Protein AF-A0A2G1ZWT6-F1 (afdb_monomer)

Sequence (232 aa):
MKTKILLTALLGMAAWSFSGVATASWNTGACPGSGTAPCIETEINGNTYHFNGTGGHADIWHGRPAAEGGGDFVFEGDNVDLECALDLNCTLALSGQVKKCLDSNDEWRIGVKVTSATVSDGTFCGSVSVGGFPWYSKDPSITSHCPFEDECDNFIPYDPSATTYVGNFGSIDVSALGIGLVNDEHVENVIFTPGVGANFDFNSDFFTCDEEAGCSIDGTLTVNNATSLDIK

Structure (mmCIF, N/CA/C/O backbone):
data_AF-A0A2G1ZWT6-F1
#
_entry.id   AF-A0A2G1ZWT6-F1
#
loop_
_atom_site.group_PDB
_atom_site.id
_atom_site.type_symbol
_atom_site.label_atom_id
_atom_site.label_alt_id
_atom_site.label_comp_id
_atom_site.label_asym_id
_atom_site.label_entity_id
_atom_site.label_seq_id
_atom_site.pdbx_PDB_ins_code
_atom_site.Cartn_x
_atom_site.Cartn_y
_atom_site.Cartn_z
_atom_site.occupancy
_atom_site.B_iso_or_equiv
_atom_site.auth_seq_id
_atom_site.auth_comp_id
_atom_site.auth_asym_id
_atom_site.auth_atom_id
_atom_site.pdbx_PDB_model_num
ATOM 1 N N . MET A 1 1 ? 30.951 23.929 55.588 1.00 44.53 1 MET A N 1
ATOM 2 C CA . MET A 1 1 ? 31.446 24.400 54.270 1.00 44.53 1 MET A CA 1
ATOM 3 C C . MET A 1 1 ? 31.443 23.223 53.311 1.00 44.53 1 MET A C 1
ATOM 5 O O . MET A 1 1 ? 31.802 22.152 53.784 1.00 44.53 1 MET A O 1
ATOM 9 N N . LYS A 1 2 ? 31.154 23.469 52.016 1.00 35.41 2 LYS A N 1
ATOM 10 C CA . LYS A 1 2 ? 31.114 22.518 50.872 1.00 35.41 2 LYS A CA 1
ATOM 11 C C . LYS A 1 2 ? 29.732 21.860 50.675 1.00 35.41 2 LYS A C 1
ATOM 13 O O . LYS A 1 2 ? 29.213 21.313 51.632 1.00 35.41 2 LYS A O 1
ATOM 18 N N . THR A 1 3 ? 29.045 21.896 49.530 1.00 44.06 3 THR A N 1
ATOM 19 C CA . THR A 1 3 ? 29.251 22.550 48.221 1.00 44.06 3 THR A CA 1
ATOM 20 C C . THR A 1 3 ? 27.873 22.619 47.540 1.00 44.06 3 THR A C 1
ATOM 22 O O . THR A 1 3 ? 27.105 21.667 47.636 1.00 44.06 3 THR A O 1
ATOM 25 N N . LYS A 1 4 ? 27.553 23.727 46.861 1.00 45.78 4 LYS A N 1
ATOM 26 C CA . LYS A 1 4 ? 26.418 23.827 45.927 1.00 45.78 4 LYS A CA 1
ATOM 27 C C . LYS A 1 4 ? 26.794 23.140 44.613 1.00 45.78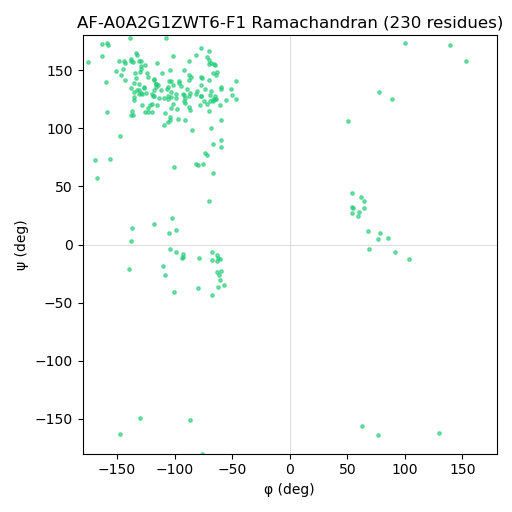 4 LYS A C 1
ATOM 29 O O . LYS A 1 4 ? 27.877 23.436 44.119 1.00 45.78 4 LYS A O 1
ATOM 34 N N . ILE A 1 5 ? 25.898 22.357 44.011 1.00 47.53 5 ILE A N 1
ATOM 35 C CA . ILE A 1 5 ? 25.897 22.110 42.559 1.00 47.53 5 ILE A CA 1
ATOM 36 C C . ILE A 1 5 ? 24.448 22.181 42.061 1.00 47.53 5 ILE A C 1
ATOM 38 O O . ILE A 1 5 ? 23.594 21.402 42.473 1.00 47.53 5 ILE A O 1
ATOM 42 N N . LEU A 1 6 ? 24.206 23.193 41.222 1.00 48.44 6 LEU A N 1
ATOM 43 C CA . LEU A 1 6 ? 23.057 23.341 40.333 1.00 48.44 6 LEU A CA 1
ATOM 44 C C . LEU A 1 6 ? 23.062 22.220 39.292 1.00 48.44 6 LEU A C 1
ATOM 46 O O . LEU A 1 6 ? 24.133 21.925 38.777 1.00 48.44 6 LEU A O 1
ATOM 50 N N . LEU A 1 7 ? 21.888 21.744 38.878 1.00 39.69 7 LEU A N 1
ATOM 51 C CA . LEU A 1 7 ? 21.594 21.400 37.477 1.00 39.69 7 LEU A CA 1
ATOM 52 C C . LEU A 1 7 ? 20.086 21.161 37.344 1.00 39.69 7 LEU A C 1
ATOM 54 O O . LEU A 1 7 ? 19.591 20.042 37.263 1.00 39.69 7 LEU A O 1
ATOM 58 N N . THR A 1 8 ? 19.339 22.261 37.412 1.00 46.50 8 THR A N 1
ATOM 59 C CA . THR A 1 8 ? 17.918 22.298 37.082 1.00 46.50 8 THR A CA 1
ATOM 60 C C . THR A 1 8 ? 17.765 22.036 35.589 1.00 46.50 8 THR A C 1
ATOM 62 O O . THR A 1 8 ? 18.360 22.722 34.760 1.00 46.50 8 THR A O 1
ATOM 65 N N . ALA A 1 9 ? 16.979 21.008 35.292 1.00 46.97 9 ALA A N 1
ATOM 66 C CA . ALA A 1 9 ? 16.533 20.591 33.980 1.00 46.97 9 ALA A CA 1
ATOM 67 C C . ALA A 1 9 ? 16.024 21.766 33.135 1.00 46.97 9 ALA A C 1
ATOM 69 O O . ALA A 1 9 ? 15.131 22.488 33.566 1.00 46.97 9 ALA A O 1
ATOM 70 N N . LEU A 1 10 ? 16.589 21.920 31.938 1.00 43.09 10 LEU A N 1
ATOM 71 C CA . LEU A 1 10 ? 15.998 22.604 30.782 1.00 43.09 10 LEU A CA 1
ATOM 72 C C . LEU A 1 10 ? 16.848 22.267 29.544 1.00 43.09 10 LEU A C 1
ATOM 74 O O . LEU A 1 10 ? 17.400 23.127 28.867 1.00 43.09 10 LEU A O 1
ATOM 78 N N . LEU A 1 11 ? 16.983 20.967 29.272 1.00 45.56 11 LEU A N 1
ATOM 79 C CA . LEU A 1 11 ? 17.278 20.494 27.924 1.00 45.56 11 LEU A CA 1
ATOM 80 C C . LEU A 1 11 ? 15.929 20.387 27.220 1.00 45.56 11 LEU A C 1
ATOM 82 O O . LEU A 1 11 ? 15.170 19.447 27.446 1.00 45.56 11 LEU A O 1
ATOM 86 N N . GLY A 1 12 ? 15.607 21.412 26.432 1.00 39.88 12 GLY A N 1
ATOM 87 C CA . GLY A 1 12 ? 14.500 21.366 25.493 1.00 39.88 12 GLY A CA 1
ATOM 88 C C . GLY A 1 12 ? 14.752 20.235 24.508 1.00 39.88 12 GLY A C 1
ATOM 89 O O . GLY A 1 12 ? 15.623 20.340 23.647 1.00 39.88 12 GLY A O 1
ATOM 90 N N . MET A 1 13 ? 13.999 19.147 24.651 1.00 45.25 13 MET A N 1
ATOM 91 C CA . MET A 1 13 ? 13.893 18.120 23.625 1.00 45.25 13 MET A CA 1
ATOM 92 C C . MET A 1 13 ? 13.075 18.690 22.468 1.00 45.25 13 MET A C 1
ATOM 94 O O . MET A 1 13 ? 11.901 18.389 22.299 1.00 45.25 13 MET A O 1
ATOM 98 N N . ALA A 1 14 ? 13.712 19.527 21.657 1.00 44.41 14 ALA A N 1
ATOM 99 C CA . ALA A 1 14 ? 13.356 19.642 20.257 1.00 44.41 14 ALA A CA 1
ATOM 100 C C . ALA A 1 14 ? 14.022 18.45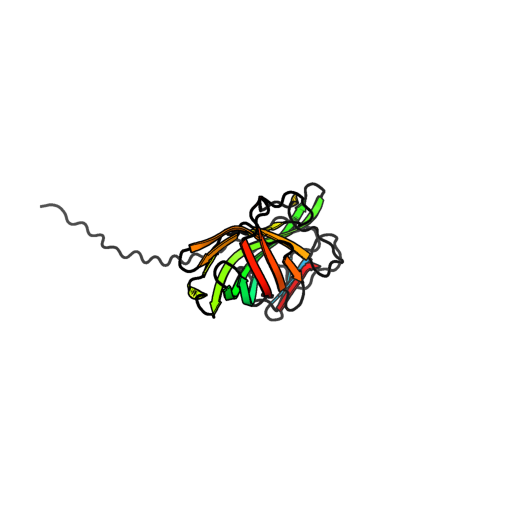9 19.542 1.00 44.41 14 ALA A C 1
AT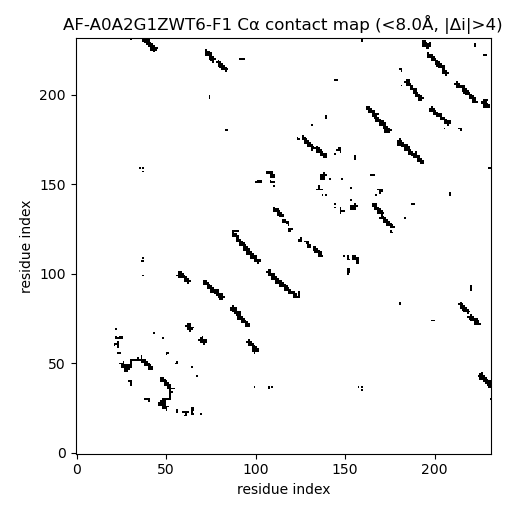OM 102 O O . ALA A 1 14 ? 14.976 18.625 18.786 1.00 44.41 14 ALA A O 1
ATOM 103 N N . ALA A 1 15 ? 13.547 17.245 19.832 1.00 38.72 15 ALA A N 1
ATOM 104 C CA . ALA A 1 15 ? 13.790 16.104 18.970 1.00 38.72 15 ALA A CA 1
ATOM 105 C C . ALA A 1 15 ? 12.897 16.303 17.745 1.00 38.72 15 ALA A C 1
ATOM 107 O O . ALA A 1 15 ? 11.813 15.744 17.639 1.00 38.72 15 ALA A O 1
ATOM 108 N N . TRP A 1 16 ? 13.344 17.170 16.838 1.00 42.38 16 TRP A N 1
ATOM 109 C CA . TRP A 1 16 ? 12.948 17.072 15.446 1.00 42.38 16 TRP A CA 1
ATOM 110 C C . TRP A 1 16 ? 13.595 15.780 14.977 1.00 42.38 16 TRP A C 1
ATOM 112 O O . TRP A 1 16 ? 14.748 15.755 14.548 1.00 42.38 16 TRP A O 1
ATOM 122 N N . SER A 1 17 ? 12.878 14.681 15.184 1.00 36.28 17 SER A N 1
ATOM 123 C CA . SER A 1 17 ? 13.082 13.444 14.462 1.00 36.28 17 SER A CA 1
ATOM 124 C C . SER A 1 17 ? 12.865 13.776 12.991 1.00 36.28 17 SER A C 1
ATOM 126 O O . SER A 1 17 ? 11.773 13.637 12.449 1.00 36.28 17 SER A O 1
ATOM 128 N N . PHE A 1 18 ? 13.918 14.280 12.349 1.00 41.72 18 PHE A N 1
ATOM 129 C CA . PHE A 1 18 ? 14.111 14.068 10.933 1.00 41.72 18 PHE A CA 1
ATOM 130 C C . PHE A 1 18 ? 14.187 12.555 10.762 1.00 41.72 18 PHE A C 1
ATOM 132 O O . PHE A 1 18 ? 15.261 11.960 10.837 1.00 41.72 18 PHE A O 1
ATOM 139 N N . SER A 1 19 ? 13.033 11.932 10.542 1.00 38.22 19 SER A N 1
ATOM 140 C CA . SER A 1 19 ? 12.907 10.640 9.877 1.00 38.22 19 SER A CA 1
ATOM 141 C C . SER A 1 19 ? 13.341 10.839 8.420 1.00 38.22 19 SER A C 1
ATOM 143 O O . SER A 1 19 ? 12.556 10.776 7.486 1.00 38.22 19 SER A O 1
ATOM 145 N N . GLY A 1 20 ? 14.600 11.232 8.242 1.00 43.34 20 GLY A N 1
ATOM 146 C CA . GLY A 1 20 ? 15.248 11.499 6.974 1.00 43.34 20 GLY A CA 1
ATOM 147 C C . GLY A 1 20 ? 16.104 10.307 6.600 1.00 43.34 20 GLY A C 1
ATOM 148 O O . GLY A 1 20 ? 17.320 10.419 6.617 1.00 43.34 20 GLY A O 1
ATOM 149 N N . VAL A 1 21 ? 15.478 9.167 6.316 1.00 39.16 21 VAL A N 1
ATOM 150 C CA . VAL A 1 21 ? 16.086 8.010 5.637 1.00 39.16 21 VAL A CA 1
ATOM 151 C C . VAL A 1 21 ? 14.898 7.217 5.062 1.00 39.16 21 VAL A C 1
ATOM 153 O O . VAL A 1 21 ? 14.061 6.783 5.837 1.00 39.16 21 VAL A O 1
ATOM 156 N N . ALA A 1 22 ? 14.655 7.057 3.760 1.00 41.03 22 ALA A N 1
ATOM 157 C CA . ALA A 1 22 ? 15.526 7.039 2.596 1.00 41.03 22 ALA A CA 1
ATOM 158 C C . ALA A 1 22 ? 14.941 7.886 1.447 1.00 41.03 22 ALA A C 1
ATOM 160 O O . ALA A 1 22 ? 13.837 7.640 0.970 1.00 41.03 22 ALA A O 1
ATOM 161 N N . THR A 1 23 ? 15.698 8.864 0.946 1.00 47.94 23 THR A N 1
ATOM 162 C CA . THR A 1 23 ? 15.384 9.542 -0.322 1.00 47.94 23 THR A CA 1
ATOM 163 C C . THR A 1 23 ? 15.877 8.672 -1.474 1.00 47.94 23 THR A C 1
ATOM 165 O O . THR A 1 23 ? 16.894 8.960 -2.109 1.00 47.94 23 THR A O 1
ATOM 168 N N . ALA A 1 24 ? 15.216 7.538 -1.674 1.00 55.75 24 ALA A N 1
ATOM 169 C CA . ALA A 1 24 ? 15.510 6.638 -2.773 1.00 55.75 24 ALA A CA 1
ATOM 170 C C . ALA A 1 24 ? 15.205 7.359 -4.101 1.00 55.75 24 ALA A C 1
ATOM 172 O O . ALA A 1 24 ? 14.154 7.984 -4.254 1.00 55.75 24 ALA A O 1
ATOM 173 N N . SER A 1 25 ? 16.197 7.405 -4.997 1.00 74.31 25 SER A N 1
ATOM 174 C CA . SER A 1 25 ? 16.298 8.419 -6.052 1.00 74.31 25 SER A CA 1
ATOM 175 C C . SER A 1 25 ? 15.209 8.273 -7.110 1.00 74.31 25 SER A C 1
ATOM 177 O O . SER A 1 25 ? 15.301 7.462 -8.026 1.00 74.31 25 SER A O 1
ATOM 179 N N . TRP A 1 26 ? 14.182 9.099 -6.980 1.00 87.56 26 TRP A N 1
ATOM 180 C CA . TRP A 1 26 ? 13.245 9.370 -8.053 1.00 87.56 26 TRP A CA 1
ATOM 181 C C . TRP A 1 26 ? 13.945 10.174 -9.151 1.00 87.56 26 TRP A C 1
ATOM 183 O O . TRP A 1 26 ? 14.564 11.206 -8.881 1.00 87.56 26 TRP A O 1
ATOM 193 N N . ASN A 1 27 ? 13.836 9.707 -10.388 1.00 88.88 27 ASN A N 1
ATOM 194 C CA . ASN A 1 27 ? 14.236 10.440 -11.578 1.00 88.88 27 ASN A CA 1
ATOM 195 C C . ASN A 1 27 ? 13.085 11.338 -12.030 1.00 88.88 27 ASN A C 1
ATOM 197 O O . ASN A 1 27 ? 11.921 10.955 -11.948 1.00 88.88 27 ASN A O 1
ATOM 201 N N . THR A 1 28 ? 13.402 12.524 -12.541 1.00 91.12 28 THR A N 1
ATOM 202 C CA . THR A 1 28 ? 12.402 13.413 -13.144 1.00 91.12 28 THR A CA 1
ATOM 203 C C . THR A 1 28 ? 12.011 12.930 -14.540 1.00 91.12 28 THR A C 1
ATOM 205 O O . THR A 1 28 ? 12.863 12.489 -15.315 1.00 91.12 28 THR A O 1
ATOM 208 N N . GLY A 1 29 ? 10.733 13.093 -14.878 1.00 91.12 29 GLY A N 1
ATOM 209 C CA . GLY A 1 29 ? 10.145 12.709 -16.156 1.00 91.12 29 GLY A CA 1
ATOM 210 C C . GLY A 1 29 ? 9.393 11.384 -16.080 1.00 91.12 29 GLY A C 1
ATOM 211 O O . GLY A 1 29 ? 9.424 10.693 -15.064 1.00 91.12 29 GLY A O 1
ATOM 212 N N . ALA A 1 30 ? 8.715 11.044 -17.173 1.00 90.56 30 ALA A N 1
ATOM 213 C CA . ALA A 1 30 ? 7.971 9.797 -17.300 1.00 90.56 30 ALA A CA 1
ATOM 214 C C . ALA A 1 30 ? 8.894 8.575 -17.426 1.00 90.56 30 ALA A C 1
ATOM 216 O O . ALA A 1 30 ? 10.061 8.692 -17.818 1.00 90.56 30 ALA A O 1
ATOM 217 N N . CYS A 1 31 ? 8.333 7.402 -17.153 1.00 88.31 31 CYS A N 1
ATOM 218 C CA . CYS A 1 31 ? 8.949 6.111 -17.402 1.00 88.31 31 CYS A CA 1
ATOM 219 C C . CYS A 1 31 ? 9.487 6.006 -18.837 1.00 88.31 31 CYS A C 1
ATOM 221 O O . CYS A 1 31 ? 8.743 6.239 -19.799 1.00 88.31 31 CYS A O 1
ATOM 223 N N . PRO A 1 32 ? 10.756 5.607 -19.028 1.00 79.38 32 PRO A N 1
ATOM 224 C CA . PRO A 1 32 ? 11.251 5.268 -20.351 1.00 79.38 32 PRO A CA 1
ATOM 225 C C . PRO A 1 32 ? 10.580 3.959 -20.792 1.00 79.38 32 PRO A C 1
ATOM 227 O O . PRO A 1 32 ? 10.789 2.921 -20.175 1.00 79.38 32 PRO A O 1
ATOM 230 N N . GLY A 1 33 ? 9.755 4.002 -21.842 1.00 64.69 33 GLY A N 1
ATOM 231 C CA . GLY A 1 33 ? 8.898 2.891 -22.297 1.00 64.69 33 GLY A CA 1
ATOM 232 C C . GLY A 1 33 ? 9.616 1.682 -22.918 1.00 64.69 33 GLY A C 1
ATOM 233 O O . GLY A 1 33 ? 9.141 1.131 -23.907 1.00 64.69 33 GLY A O 1
ATOM 234 N N . SER A 1 34 ? 10.777 1.288 -22.399 1.00 57.81 34 SER A N 1
ATOM 235 C CA . SER A 1 34 ? 11.550 0.149 -22.892 1.00 57.81 34 SER A CA 1
ATOM 236 C C . SER A 1 34 ? 12.299 -0.541 -21.747 1.00 57.81 34 SER A C 1
ATOM 238 O O . SER A 1 34 ? 13.424 -0.159 -21.426 1.00 57.81 34 SER A O 1
ATOM 240 N N . GLY A 1 35 ? 11.692 -1.567 -21.150 1.00 68.25 35 GLY A N 1
ATOM 241 C CA . GLY A 1 35 ? 12.309 -2.414 -20.128 1.00 68.25 35 GLY A CA 1
ATOM 242 C C . GLY A 1 35 ? 11.396 -3.577 -19.737 1.00 68.25 35 GLY A C 1
ATOM 243 O O . GLY A 1 35 ? 10.194 -3.510 -19.958 1.00 68.25 35 GLY A O 1
ATOM 244 N N . THR A 1 36 ? 11.971 -4.654 -19.197 1.00 80.38 36 THR A N 1
ATOM 245 C CA . THR A 1 36 ? 11.218 -5.754 -18.553 1.00 80.38 36 THR A CA 1
ATOM 246 C C . THR A 1 36 ? 11.061 -5.546 -17.049 1.00 80.38 36 THR A C 1
ATOM 248 O O . THR A 1 36 ? 10.381 -6.322 -16.390 1.00 80.38 36 THR A O 1
ATOM 251 N N . ALA A 1 37 ? 11.735 -4.535 -16.501 1.00 88.06 37 ALA A N 1
ATOM 252 C CA . ALA A 1 37 ? 11.658 -4.184 -15.097 1.00 88.06 37 ALA A CA 1
ATOM 253 C C . ALA A 1 37 ? 10.490 -3.225 -14.860 1.00 88.06 37 ALA A C 1
ATOM 255 O O . ALA A 1 37 ? 10.340 -2.300 -15.662 1.00 88.06 37 ALA A O 1
ATOM 256 N N . PRO A 1 38 ? 9.759 -3.367 -13.741 1.00 91.00 38 PRO A N 1
ATOM 257 C CA . PRO A 1 38 ? 8.680 -2.462 -13.400 1.00 91.00 38 PRO A CA 1
ATOM 258 C C . PRO A 1 38 ? 9.222 -1.045 -13.265 1.00 91.00 38 PRO A C 1
ATOM 260 O O . PRO A 1 38 ? 10.273 -0.809 -12.639 1.00 91.00 38 PRO A O 1
ATOM 263 N N . CYS A 1 39 ? 8.478 -0.121 -13.857 1.00 91.56 39 CYS A N 1
ATOM 264 C CA . CYS A 1 39 ? 8.662 1.303 -13.721 1.00 91.56 39 CYS A CA 1
ATOM 265 C C . CYS A 1 39 ? 7.539 1.887 -12.884 1.00 91.56 39 CYS A C 1
ATOM 267 O O . CYS A 1 39 ? 6.379 1.914 -13.290 1.00 91.56 39 CYS A O 1
ATOM 269 N N . ILE A 1 40 ? 7.906 2.368 -11.702 1.00 93.62 40 ILE A N 1
ATOM 270 C CA . ILE A 1 40 ? 6.965 3.038 -10.818 1.00 93.62 40 ILE A CA 1
ATOM 271 C C . ILE A 1 40 ? 7.031 4.528 -11.119 1.00 93.62 40 ILE A C 1
ATOM 273 O O . ILE A 1 40 ? 8.109 5.122 -11.047 1.00 93.62 40 ILE A O 1
ATOM 277 N N . GLU A 1 41 ? 5.899 5.128 -11.458 1.00 94.69 41 GLU A N 1
ATOM 278 C CA . GLU A 1 41 ? 5.775 6.545 -11.803 1.00 94.69 41 GLU A CA 1
ATOM 279 C C . GLU A 1 41 ? 4.746 7.219 -10.900 1.00 94.69 41 GLU A C 1
ATOM 281 O O . GLU A 1 41 ? 3.792 6.601 -10.447 1.00 94.69 41 GLU A O 1
ATOM 286 N N . THR A 1 42 ? 4.957 8.490 -10.589 1.00 96.44 42 THR A N 1
ATOM 287 C CA . THR A 1 42 ? 4.002 9.296 -9.836 1.00 96.44 42 THR A CA 1
ATOM 288 C C . THR A 1 42 ? 4.001 10.717 -10.369 1.00 96.44 42 THR A C 1
ATOM 290 O O . THR A 1 42 ? 5.054 11.272 -10.705 1.00 96.44 42 THR A O 1
ATOM 293 N N . GLU A 1 43 ? 2.821 11.321 -10.431 1.00 97.44 43 GLU A N 1
ATOM 294 C CA . GLU A 1 43 ? 2.669 12.753 -10.646 1.00 97.44 43 GLU A CA 1
ATOM 295 C C . GLU A 1 43 ? 2.320 13.445 -9.329 1.00 97.44 43 GLU A C 1
ATOM 297 O O . GLU A 1 43 ? 1.357 13.079 -8.655 1.00 97.44 43 GLU A O 1
ATOM 302 N N . ILE A 1 44 ? 3.084 14.477 -8.968 1.00 96.38 44 ILE A N 1
ATOM 303 C CA . ILE A 1 44 ? 2.817 15.320 -7.799 1.00 96.38 44 ILE A CA 1
ATOM 304 C C . ILE A 1 44 ? 2.999 16.774 -8.218 1.00 96.38 44 ILE A C 1
ATOM 306 O O . ILE A 1 44 ? 4.028 17.137 -8.783 1.00 96.38 44 ILE A O 1
ATOM 310 N N . ASN A 1 45 ? 1.994 17.616 -7.960 1.00 93.88 45 ASN A N 1
ATOM 311 C CA . ASN A 1 45 ? 2.016 19.042 -8.311 1.00 93.88 45 ASN A CA 1
ATOM 312 C C . ASN A 1 45 ? 2.305 19.316 -9.807 1.00 93.88 45 ASN A C 1
ATOM 314 O O . ASN A 1 45 ? 2.911 20.332 -10.149 1.00 93.88 45 ASN A O 1
ATOM 318 N N . GLY A 1 46 ? 1.887 18.409 -10.700 1.00 94.25 46 GLY A N 1
ATOM 319 C CA . GLY A 1 46 ? 2.148 18.487 -12.144 1.00 94.25 46 GLY A CA 1
ATOM 320 C C . GLY A 1 46 ? 3.570 18.096 -12.565 1.00 94.25 46 GLY A C 1
ATOM 321 O O . GLY A 1 46 ? 3.912 18.211 -13.742 1.00 94.25 46 GLY A O 1
ATOM 322 N N . ASN A 1 47 ? 4.408 17.640 -11.630 1.00 95.94 47 ASN A N 1
ATOM 323 C CA . ASN A 1 47 ? 5.727 17.091 -11.913 1.00 95.94 47 ASN A CA 1
ATOM 324 C C . ASN A 1 47 ? 5.654 15.564 -11.925 1.00 95.94 47 ASN A C 1
ATOM 326 O O . ASN A 1 47 ? 5.241 14.945 -10.944 1.00 95.94 47 ASN A O 1
ATOM 330 N N . THR A 1 48 ? 6.112 14.959 -13.016 1.00 96.00 48 THR A N 1
ATOM 331 C CA . THR A 1 48 ? 6.237 13.504 -13.124 1.00 96.00 48 THR A CA 1
ATOM 332 C C . THR A 1 48 ? 7.601 13.053 -12.628 1.00 96.00 48 THR A C 1
ATOM 334 O O . THR A 1 48 ? 8.640 13.599 -13.023 1.00 96.00 48 THR A O 1
ATOM 337 N N . TYR A 1 49 ? 7.593 12.012 -11.810 1.00 94.12 49 TYR A N 1
ATOM 338 C CA . TYR A 1 49 ? 8.777 11.319 -11.346 1.00 94.12 49 TYR A CA 1
ATOM 339 C C . TYR A 1 49 ? 8.617 9.828 -11.584 1.00 94.12 49 TYR A C 1
ATOM 341 O O . TYR A 1 49 ? 7.514 9.302 -11.503 1.00 94.12 49 TYR A O 1
ATOM 349 N N . HIS A 1 50 ? 9.722 9.128 -11.796 1.00 92.19 50 HIS A N 1
ATOM 350 C CA . HIS A 1 50 ? 9.719 7.674 -11.821 1.00 92.19 50 HIS A CA 1
ATOM 351 C C . HIS A 1 50 ? 10.925 7.103 -11.088 1.00 92.19 50 HIS A C 1
ATOM 353 O O . HIS A 1 50 ? 11.969 7.750 -10.977 1.00 92.19 50 HIS A O 1
ATOM 359 N N . PHE A 1 51 ? 10.827 5.857 -10.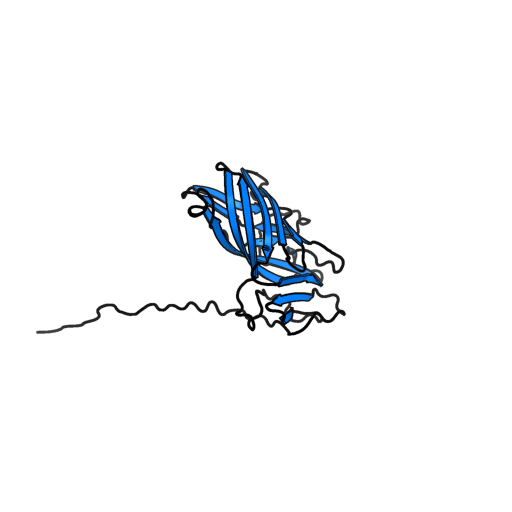649 1.00 88.06 51 PHE A N 1
ATOM 360 C CA . PHE A 1 51 ? 12.007 5.051 -10.401 1.00 88.06 51 PHE A CA 1
ATOM 361 C C . PHE A 1 51 ? 11.964 3.778 -11.252 1.00 88.06 51 PHE A C 1
ATOM 363 O O . PHE A 1 51 ? 11.090 2.925 -11.121 1.00 88.06 51 PHE A O 1
ATOM 370 N N . ASN A 1 52 ? 13.007 3.697 -12.089 1.00 72.75 52 ASN A N 1
ATOM 371 C CA . ASN A 1 52 ? 13.470 2.598 -12.940 1.00 72.75 52 ASN A CA 1
ATOM 372 C C . ASN A 1 52 ? 12.765 2.277 -14.269 1.00 72.75 52 ASN A C 1
ATOM 374 O O . ASN A 1 52 ? 11.600 1.954 -14.283 1.00 72.75 52 ASN A O 1
ATOM 378 N N . GLY A 1 53 ? 13.563 2.127 -15.335 1.00 54.41 53 GLY A N 1
ATOM 379 C CA . GLY A 1 53 ? 13.267 1.283 -16.509 1.00 54.41 53 GLY A CA 1
ATOM 380 C C . GLY A 1 53 ? 14.478 0.455 -16.998 1.00 54.41 53 GLY A C 1
ATOM 381 O O . GLY A 1 53 ? 14.471 -0.042 -18.117 1.00 54.41 53 GLY A O 1
ATOM 382 N N . THR A 1 54 ? 15.553 0.329 -16.196 1.00 57.66 54 THR A N 1
ATOM 383 C CA . THR A 1 54 ? 16.865 -0.258 -16.582 1.00 57.66 54 THR A CA 1
ATOM 384 C C . THR A 1 54 ? 17.524 -1.195 -15.542 1.00 57.66 54 THR A C 1
ATOM 386 O O . THR A 1 54 ? 18.635 -1.664 -15.770 1.00 57.66 54 THR A O 1
ATOM 389 N N . GLY A 1 55 ? 16.875 -1.475 -14.405 1.00 59.06 55 GLY A N 1
ATOM 390 C CA . GLY A 1 55 ? 17.353 -2.318 -13.293 1.00 59.06 55 GLY A CA 1
ATOM 391 C C . GLY A 1 55 ? 17.851 -1.561 -12.047 1.00 59.06 55 GLY A C 1
ATOM 392 O O . GLY A 1 55 ? 18.004 -2.159 -10.986 1.00 59.06 55 GLY A O 1
ATOM 393 N N . GLY A 1 56 ? 18.065 -0.243 -12.126 1.00 66.75 56 GLY A N 1
ATOM 394 C CA . GLY A 1 56 ? 18.482 0.576 -10.977 1.00 66.75 56 GLY A CA 1
ATOM 395 C C . GLY A 1 56 ? 17.394 0.703 -9.903 1.00 66.75 56 GLY A C 1
ATOM 396 O O . GLY A 1 56 ? 16.208 0.577 -10.203 1.00 66.75 56 GLY A O 1
ATOM 397 N N . HIS A 1 57 ? 17.779 0.973 -8.651 1.00 77.44 57 HIS A N 1
ATOM 398 C CA . HIS A 1 57 ? 16.856 1.121 -7.509 1.00 77.44 57 HIS A CA 1
ATOM 399 C C . HIS A 1 57 ? 15.982 -0.112 -7.219 1.00 77.44 57 HIS A C 1
ATOM 401 O O . HIS A 1 57 ? 14.883 0.012 -6.688 1.00 77.44 57 HIS A O 1
ATOM 407 N N . ALA A 1 58 ? 16.426 -1.306 -7.620 1.00 85.31 58 ALA A N 1
ATOM 408 C CA . ALA A 1 58 ? 15.877 -2.536 -7.064 1.00 85.31 58 ALA A CA 1
ATOM 409 C C . ALA A 1 58 ? 16.229 -2.633 -5.572 1.00 85.31 58 ALA A C 1
ATOM 411 O O . ALA A 1 58 ? 17.198 -2.020 -5.120 1.00 85.31 58 ALA A O 1
ATOM 412 N N . ASP A 1 59 ? 15.421 -3.379 -4.829 1.00 89.62 59 ASP A N 1
ATOM 413 C CA . ASP A 1 59 ? 15.648 -3.723 -3.424 1.00 89.62 59 ASP A CA 1
ATOM 414 C C . ASP A 1 59 ? 15.551 -2.558 -2.431 1.00 89.62 59 ASP A C 1
ATOM 416 O O . ASP A 1 59 ? 15.877 -2.699 -1.252 1.00 89.62 59 ASP A O 1
ATOM 420 N N . ILE A 1 60 ? 15.048 -1.409 -2.879 1.00 91.19 60 ILE A N 1
ATOM 421 C CA . ILE A 1 60 ? 14.887 -0.214 -2.054 1.00 91.19 60 ILE A CA 1
ATOM 422 C C . ILE A 1 60 ? 13.401 0.118 -1.942 1.00 91.19 60 ILE A C 1
ATOM 424 O O . ILE A 1 60 ? 12.661 0.053 -2.919 1.00 91.19 60 ILE A O 1
ATOM 428 N N . TRP A 1 61 ? 12.972 0.495 -0.740 1.00 93.94 61 TRP A N 1
ATOM 429 C CA . TRP A 1 61 ? 11.638 1.033 -0.504 1.00 93.94 61 TRP A CA 1
ATOM 430 C C . TRP A 1 61 ? 11.578 2.519 -0.854 1.00 93.94 61 TRP A C 1
ATOM 432 O O . TRP A 1 61 ? 12.395 3.315 -0.384 1.00 93.94 61 TRP A O 1
ATOM 442 N N . HIS A 1 62 ? 10.586 2.891 -1.653 1.00 9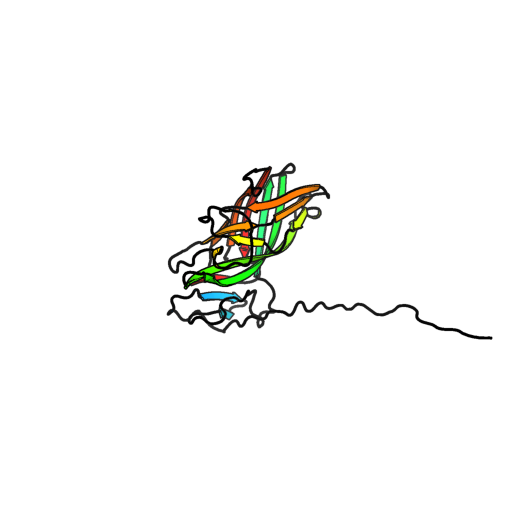3.69 62 HIS A N 1
ATOM 443 C CA . HIS A 1 62 ? 10.332 4.249 -2.100 1.00 93.69 62 HIS A CA 1
ATOM 444 C C . HIS A 1 62 ? 8.992 4.742 -1.556 1.00 93.69 62 HIS A C 1
ATOM 446 O O . HIS A 1 62 ? 7.938 4.185 -1.854 1.00 93.69 62 HIS A O 1
ATOM 452 N N . GLY A 1 63 ? 9.040 5.825 -0.785 1.00 94.50 63 GLY A N 1
ATOM 453 C CA . GLY A 1 63 ? 7.899 6.721 -0.624 1.00 94.50 63 GLY A CA 1
ATOM 454 C C . GLY A 1 63 ? 7.887 7.773 -1.738 1.00 94.50 63 GLY A C 1
ATOM 455 O O . GLY A 1 63 ? 8.419 7.553 -2.827 1.00 94.50 63 GLY A O 1
ATOM 456 N N . ARG A 1 64 ? 7.346 8.953 -1.455 1.00 94.62 64 ARG A N 1
ATOM 457 C CA . ARG A 1 64 ? 7.296 10.087 -2.380 1.00 94.62 64 ARG A CA 1
ATOM 458 C C . ARG A 1 64 ? 8.686 10.636 -2.739 1.00 94.62 64 ARG A C 1
ATOM 460 O O . ARG A 1 64 ? 9.623 10.558 -1.934 1.00 94.62 64 ARG A O 1
ATOM 467 N N . PRO A 1 65 ? 8.823 11.275 -3.915 1.00 93.06 65 PRO A N 1
ATOM 468 C CA . PRO A 1 65 ? 10.014 12.024 -4.296 1.00 93.06 65 PRO A CA 1
ATOM 469 C C . PRO A 1 65 ? 10.453 13.036 -3.234 1.00 93.06 65 PRO A C 1
ATOM 471 O O . PRO A 1 65 ? 9.663 13.840 -2.741 1.00 93.06 65 PRO A O 1
ATOM 474 N N . ALA A 1 66 ? 11.753 13.063 -2.931 1.00 91.12 66 ALA A N 1
ATOM 475 C CA . ALA A 1 66 ? 12.328 14.015 -1.976 1.00 91.12 66 ALA A CA 1
ATOM 476 C C . ALA A 1 66 ? 12.138 15.482 -2.401 1.00 91.12 66 ALA A C 1
ATOM 478 O O . ALA A 1 66 ? 11.997 16.360 -1.552 1.00 91.12 66 ALA A O 1
ATOM 479 N N . ALA A 1 67 ? 12.106 15.737 -3.714 1.00 91.06 67 ALA A N 1
ATOM 480 C CA . ALA A 1 67 ? 11.828 17.055 -4.285 1.00 91.06 67 ALA A CA 1
ATOM 481 C C . ALA A 1 67 ? 10.411 17.563 -3.951 1.00 91.06 67 ALA A C 1
ATOM 483 O O . ALA A 1 67 ? 10.198 18.769 -3.900 1.00 91.06 67 ALA A O 1
ATOM 484 N N . GLU A 1 68 ? 9.480 16.654 -3.654 1.00 93.00 68 GLU A N 1
ATOM 485 C CA . GLU A 1 68 ? 8.083 16.933 -3.298 1.00 93.00 68 GLU A CA 1
ATOM 486 C C . GLU A 1 68 ? 7.847 16.807 -1.778 1.00 93.00 68 GLU A C 1
ATOM 488 O O . GLU A 1 68 ? 6.737 16.566 -1.308 1.00 93.00 68 GLU A O 1
ATOM 493 N N . GLY A 1 69 ? 8.914 16.940 -0.981 1.00 90.88 69 GLY A N 1
ATOM 494 C CA . GLY A 1 69 ? 8.877 16.845 0.482 1.00 90.88 69 GLY A CA 1
ATOM 495 C C . GLY A 1 69 ? 9.132 15.444 1.045 1.00 90.88 69 GLY A C 1
ATOM 496 O O . GLY A 1 69 ? 9.292 15.311 2.257 1.00 90.88 69 GLY A O 1
ATOM 497 N N . GLY A 1 70 ? 9.233 14.414 0.197 1.00 91.69 70 GLY A N 1
ATOM 498 C CA . GLY A 1 70 ? 9.513 13.038 0.613 1.00 91.69 70 GLY A CA 1
ATOM 499 C C . GLY A 1 70 ? 8.436 12.431 1.521 1.00 91.69 70 GLY A C 1
ATOM 500 O O . GLY A 1 70 ? 7.275 12.853 1.519 1.00 91.69 70 GLY A O 1
ATOM 501 N N . GLY A 1 71 ? 8.831 11.428 2.307 1.00 94.56 71 GLY A N 1
ATOM 502 C CA . GLY A 1 71 ? 7.916 10.659 3.156 1.00 94.56 71 GLY A CA 1
ATOM 503 C C . GLY A 1 71 ? 7.098 9.648 2.356 1.00 94.56 71 GLY A C 1
ATOM 504 O O . GLY A 1 71 ? 7.440 9.348 1.220 1.00 94.56 71 GLY A O 1
ATOM 505 N N . ASP A 1 72 ? 6.027 9.132 2.942 1.00 97.50 72 ASP A N 1
ATOM 506 C CA . ASP A 1 72 ? 5.243 8.037 2.368 1.00 97.50 72 ASP A CA 1
ATOM 507 C C . ASP A 1 72 ? 4.140 8.529 1.424 1.00 97.50 72 ASP A C 1
ATOM 509 O O . ASP A 1 72 ? 3.696 9.682 1.493 1.00 97.50 72 ASP A O 1
ATOM 513 N N . PHE A 1 73 ? 3.695 7.647 0.530 1.00 98.00 73 PHE A N 1
ATOM 514 C CA . PHE A 1 73 ? 2.408 7.840 -0.134 1.00 98.00 73 PHE A CA 1
ATOM 515 C C . PHE A 1 73 ? 1.306 7.635 0.893 1.00 98.00 73 PHE A C 1
ATOM 517 O O . PHE A 1 73 ? 1.423 6.759 1.747 1.00 98.00 73 PHE A O 1
ATOM 524 N N . VAL A 1 74 ? 0.258 8.445 0.818 1.00 98.50 74 VAL A N 1
ATOM 525 C CA . VAL A 1 74 ? -0.887 8.345 1.721 1.00 98.50 74 VAL A CA 1
ATOM 526 C C . VAL A 1 74 ? -2.124 8.044 0.888 1.00 98.50 74 VAL A C 1
ATOM 528 O O . VAL A 1 74 ? -2.393 8.722 -0.103 1.00 98.50 74 VAL A O 1
ATOM 531 N N . PHE A 1 75 ? -2.837 6.998 1.287 1.00 98.62 75 PHE A N 1
ATOM 532 C CA . PHE A 1 75 ? -4.094 6.551 0.705 1.00 98.62 75 PHE A CA 1
ATOM 533 C C . PHE A 1 75 ? -5.187 6.741 1.742 1.00 98.62 75 PHE A C 1
ATOM 535 O O . PHE A 1 75 ? -5.046 6.264 2.863 1.00 98.62 75 PHE A O 1
ATOM 542 N N . GLU A 1 76 ? -6.250 7.445 1.380 1.00 98.50 76 GLU A N 1
ATOM 543 C CA . GLU A 1 76 ? -7.314 7.853 2.288 1.00 98.50 76 GLU A CA 1
ATOM 544 C C . GLU A 1 76 ? -8.680 7.517 1.696 1.00 98.50 76 GLU A C 1
ATOM 546 O O . GLU A 1 76 ? -8.914 7.687 0.497 1.00 98.50 76 GLU A O 1
ATOM 551 N N . GLY A 1 77 ? -9.568 7.017 2.544 1.00 97.69 77 GLY A N 1
ATOM 552 C CA . GLY A 1 77 ? -10.946 6.704 2.206 1.00 97.69 77 GLY A CA 1
ATOM 553 C C . GLY A 1 77 ? -11.862 7.161 3.327 1.00 97.69 77 GLY A C 1
ATOM 554 O O . GLY A 1 77 ? -11.580 6.933 4.505 1.00 97.69 77 GLY A O 1
ATOM 555 N N . ASP A 1 78 ? -12.957 7.806 2.944 1.00 93.94 78 ASP A N 1
ATOM 556 C CA . ASP A 1 78 ? -14.042 8.138 3.856 1.00 93.94 78 ASP A CA 1
ATOM 557 C C . ASP A 1 78 ? -15.024 6.971 3.928 1.00 93.94 78 ASP A C 1
ATOM 559 O O . ASP A 1 78 ? -15.323 6.347 2.909 1.00 93.94 78 ASP A O 1
ATOM 563 N N . ASN A 1 79 ? -15.623 6.763 5.101 1.00 90.31 79 ASN A N 1
ATOM 564 C CA . ASN A 1 79 ? -16.629 5.725 5.333 1.00 90.31 79 ASN A CA 1
ATOM 565 C C . ASN A 1 79 ? -16.096 4.298 5.118 1.00 90.31 79 ASN A C 1
ATOM 567 O O . ASN A 1 79 ? -16.796 3.469 4.548 1.00 90.31 79 ASN A O 1
ATOM 571 N N . VAL A 1 80 ? -14.872 4.023 5.567 1.00 94.25 80 VAL A N 1
ATOM 572 C CA . VAL A 1 80 ? -14.349 2.657 5.649 1.00 94.25 80 VAL A CA 1
ATOM 573 C C . VAL A 1 80 ? -15.065 1.941 6.783 1.00 94.25 80 VAL A C 1
ATOM 575 O O . VAL A 1 80 ? -15.025 2.392 7.934 1.00 94.25 80 VAL A O 1
ATOM 578 N N . ASP A 1 81 ? -15.734 0.851 6.432 1.00 94.62 81 ASP A N 1
ATOM 579 C CA . ASP A 1 81 ? -16.494 0.009 7.337 1.00 94.62 81 ASP A CA 1
ATOM 580 C C . ASP A 1 81 ? -15.564 -1.038 7.948 1.00 94.62 81 ASP A C 1
ATOM 582 O O . ASP A 1 81 ? -14.962 -1.850 7.252 1.00 94.62 81 ASP A O 1
ATOM 586 N N . LEU A 1 82 ? -15.428 -0.995 9.270 1.00 92.44 82 LEU A N 1
ATOM 587 C CA . LEU A 1 82 ? -14.786 -2.018 10.082 1.00 92.44 82 LEU A CA 1
ATOM 588 C C . LEU A 1 82 ? -15.886 -2.727 10.877 1.00 92.44 82 LEU A C 1
ATOM 590 O O . LEU A 1 82 ? -16.386 -2.184 11.869 1.00 92.44 82 LEU A O 1
ATOM 594 N N . GLU A 1 83 ? -16.264 -3.925 10.440 1.00 93.38 83 GLU A N 1
ATOM 595 C CA . GLU A 1 83 ? -17.301 -4.730 11.086 1.00 93.38 83 GLU A CA 1
ATOM 596 C C . GLU A 1 83 ? -16.642 -5.754 12.016 1.00 93.38 83 GLU A C 1
ATOM 598 O O . GLU A 1 83 ? -16.007 -6.716 11.594 1.00 93.38 83 GLU A O 1
ATOM 603 N N . CYS A 1 84 ? -16.769 -5.532 13.320 1.00 88.94 84 CYS A N 1
ATOM 604 C CA . CYS A 1 84 ? -16.232 -6.397 14.369 1.00 88.94 84 CYS A CA 1
ATOM 605 C C . CYS A 1 84 ? -17.341 -6.697 15.396 1.00 88.94 84 CYS A C 1
ATOM 607 O O . CYS A 1 84 ? -18.533 -6.654 15.113 1.00 88.94 84 CYS A O 1
ATOM 609 N N . ALA A 1 85 ? -16.981 -6.897 16.669 1.00 85.12 85 ALA A N 1
ATOM 610 C CA . ALA A 1 85 ? -17.936 -6.766 17.777 1.00 85.12 85 ALA A CA 1
ATOM 611 C C . ALA A 1 85 ? -18.551 -5.348 17.898 1.00 85.12 85 ALA A C 1
ATOM 613 O O . ALA A 1 85 ? -19.499 -5.147 18.663 1.00 85.12 85 ALA A O 1
ATOM 614 N N . LEU A 1 86 ? -17.980 -4.368 17.193 1.00 83.25 86 LEU A N 1
ATOM 615 C CA . LEU A 1 86 ? -18.473 -3.008 17.023 1.00 83.25 86 LEU A CA 1
ATOM 616 C C . LEU A 1 86 ? -18.443 -2.690 15.528 1.00 83.25 86 LEU A C 1
ATOM 618 O O . LEU A 1 86 ? -17.407 -2.904 14.904 1.00 83.25 86 LEU A O 1
ATOM 622 N N . ASP A 1 87 ? -19.532 -2.134 15.005 1.00 87.31 87 ASP A N 1
ATOM 623 C CA . ASP A 1 87 ? -19.582 -1.628 13.632 1.00 87.31 87 ASP A CA 1
ATOM 624 C C . ASP A 1 87 ? -19.086 -0.182 13.633 1.00 87.31 87 ASP A C 1
ATOM 626 O O . ASP A 1 87 ? -19.674 0.698 14.280 1.00 87.31 87 ASP A O 1
ATOM 630 N N . LEU A 1 88 ? -17.966 0.058 12.959 1.00 89.19 88 LEU A N 1
ATOM 631 C CA . LEU A 1 88 ? -17.292 1.348 12.933 1.00 89.19 88 LEU A CA 1
ATOM 632 C C . LEU A 1 88 ? -17.156 1.816 11.490 1.00 89.19 88 LEU A C 1
ATOM 634 O O . LEU A 1 88 ? -16.461 1.197 10.700 1.00 89.19 88 LEU A O 1
ATOM 638 N N . ASN A 1 89 ? -17.782 2.946 11.179 1.00 94.12 89 ASN A N 1
ATOM 639 C CA . ASN A 1 89 ? -17.614 3.630 9.905 1.00 94.12 89 ASN A CA 1
ATOM 640 C C . ASN A 1 89 ? -16.720 4.853 10.137 1.00 94.12 89 ASN A C 1
ATOM 642 O O . ASN A 1 89 ? -17.131 5.783 10.843 1.00 94.12 89 ASN A O 1
ATOM 646 N N . CYS A 1 90 ? -15.492 4.802 9.620 1.00 94.75 90 CYS A N 1
ATOM 647 C CA . CYS A 1 90 ? -14.453 5.792 9.896 1.00 94.75 90 CYS A CA 1
ATOM 648 C C . CYS A 1 90 ? -13.784 6.301 8.618 1.00 94.75 90 CYS A C 1
ATOM 650 O O . CYS A 1 90 ? -13.745 5.610 7.603 1.00 94.75 90 CYS A O 1
ATOM 652 N N . THR A 1 91 ? -13.171 7.480 8.682 1.00 97.00 91 THR A N 1
ATOM 653 C CA . THR A 1 91 ? -12.129 7.839 7.713 1.00 97.00 91 THR A CA 1
ATOM 654 C C . THR A 1 91 ? -10.838 7.112 8.094 1.00 97.00 91 THR A C 1
ATOM 656 O O . THR A 1 91 ? -10.387 7.180 9.243 1.00 97.00 91 THR A O 1
ATOM 659 N N . LEU A 1 92 ? -10.241 6.403 7.136 1.00 97.75 92 LEU A N 1
ATOM 660 C CA . LEU A 1 92 ? -8.975 5.688 7.295 1.00 97.75 92 LEU A CA 1
ATOM 661 C C . LEU A 1 92 ? -7.954 6.246 6.307 1.00 97.75 92 LEU A C 1
ATOM 663 O O . LEU A 1 92 ? -8.210 6.310 5.108 1.00 97.75 92 LEU A O 1
ATOM 667 N N . ALA A 1 93 ? -6.769 6.585 6.809 1.00 98.38 93 ALA A N 1
ATOM 668 C CA . ALA A 1 93 ? -5.616 6.930 5.993 1.00 98.38 93 ALA A CA 1
ATOM 669 C C . ALA A 1 93 ? -4.460 5.964 6.273 1.00 98.38 93 ALA A C 1
ATOM 671 O O . ALA A 1 93 ? -3.970 5.897 7.401 1.00 98.38 93 ALA A O 1
ATOM 672 N N . LEU A 1 94 ? -3.990 5.249 5.252 1.00 98.44 94 LEU A N 1
ATOM 673 C CA . LEU A 1 94 ? -2.808 4.390 5.308 1.00 98.44 94 LEU A CA 1
ATOM 674 C C . LEU A 1 94 ? -1.629 5.078 4.624 1.00 98.44 94 LEU A C 1
ATOM 676 O O . LEU A 1 94 ? -1.737 5.576 3.505 1.00 98.44 94 LEU A O 1
ATOM 680 N N . SER A 1 95 ? -0.486 5.099 5.301 1.00 98.62 95 SER A N 1
ATOM 681 C CA . SER A 1 95 ? 0.781 5.572 4.739 1.00 98.62 95 SER A CA 1
ATOM 682 C C . SER A 1 95 ? 1.635 4.381 4.336 1.00 98.62 95 SER A C 1
ATOM 684 O O . SER A 1 95 ? 1.720 3.409 5.086 1.00 98.62 95 SER A O 1
ATOM 686 N N . GLY A 1 96 ? 2.282 4.445 3.175 1.00 97.50 96 GLY A N 1
ATOM 687 C CA . GLY A 1 96 ? 3.091 3.337 2.694 1.00 97.50 96 GLY A CA 1
ATOM 688 C C . GLY A 1 96 ? 4.151 3.686 1.659 1.00 97.50 96 GLY A C 1
ATOM 689 O O . GLY A 1 96 ? 4.268 4.806 1.154 1.00 97.50 96 GLY A O 1
ATOM 690 N N . GLN A 1 97 ? 4.952 2.670 1.364 1.00 97.25 97 GLN A N 1
ATOM 691 C CA . GLN A 1 97 ? 6.045 2.705 0.403 1.00 97.25 97 GLN A CA 1
ATOM 692 C C . GLN A 1 97 ? 5.924 1.526 -0.555 1.00 97.25 97 GLN A C 1
ATOM 694 O O . GLN A 1 97 ? 5.344 0.491 -0.233 1.00 97.25 97 GLN A O 1
ATOM 699 N N . VAL A 1 98 ? 6.544 1.675 -1.716 1.00 95.81 98 VAL A N 1
ATOM 700 C CA . VAL A 1 98 ? 6.595 0.669 -2.774 1.00 95.81 98 VAL A CA 1
ATOM 701 C C . VAL A 1 98 ? 8.038 0.254 -3.025 1.00 95.81 98 VAL A C 1
ATOM 703 O O . VAL A 1 98 ? 8.955 1.073 -2.979 1.00 95.81 98 VAL A O 1
ATOM 706 N N . LYS A 1 99 ? 8.259 -1.028 -3.276 1.00 93.94 99 LYS A N 1
ATOM 707 C CA . LYS A 1 99 ? 9.552 -1.616 -3.619 1.00 93.94 99 LYS A CA 1
ATOM 708 C C . LYS A 1 99 ? 9.363 -2.469 -4.853 1.00 93.94 99 LYS A C 1
ATOM 710 O O . LYS A 1 99 ? 8.324 -3.081 -5.060 1.00 93.94 99 LYS A O 1
ATOM 715 N N . LYS A 1 100 ? 10.408 -2.536 -5.657 1.00 92.00 100 LYS A N 1
ATOM 716 C CA . LYS A 1 100 ? 10.539 -3.545 -6.700 1.00 92.00 100 LYS A CA 1
ATOM 717 C C . LYS A 1 100 ? 11.824 -4.310 -6.470 1.00 92.00 100 LYS A C 1
ATOM 719 O O . LYS A 1 100 ? 12.829 -3.718 -6.062 1.00 92.00 100 LYS A O 1
ATOM 724 N N . CYS A 1 101 ? 11.810 -5.593 -6.757 1.00 94.25 101 CYS A N 1
ATOM 725 C CA . CYS A 1 101 ? 12.987 -6.431 -6.627 1.00 94.25 101 CYS A CA 1
ATOM 726 C C . CYS A 1 101 ? 12.877 -7.672 -7.498 1.00 94.25 101 CYS A C 1
ATOM 728 O O . CYS A 1 101 ? 11.843 -7.897 -8.122 1.00 94.25 101 CYS A O 1
ATOM 730 N N . LEU A 1 102 ? 13.971 -8.418 -7.576 1.00 94.25 102 LEU A N 1
ATOM 731 C CA . LEU A 1 102 ? 14.002 -9.728 -8.206 1.00 94.25 102 LEU A CA 1
ATOM 732 C C . LEU A 1 102 ? 13.788 -10.788 -7.126 1.00 94.25 102 LEU A C 1
ATOM 734 O O . LEU A 1 102 ? 14.358 -10.674 -6.039 1.00 94.25 102 LEU A O 1
ATOM 738 N N . ASP A 1 103 ? 12.962 -11.784 -7.419 1.00 95.50 103 ASP A N 1
ATOM 739 C CA . ASP A 1 103 ? 12.882 -12.997 -6.609 1.00 95.50 103 ASP A CA 1
ATOM 740 C C . ASP A 1 103 ? 14.074 -13.934 -6.879 1.00 95.50 103 ASP A C 1
ATOM 742 O O . ASP A 1 103 ? 14.961 -13.657 -7.694 1.00 95.50 103 ASP A O 1
ATOM 746 N N . SER A 1 104 ? 14.101 -15.073 -6.193 1.00 96.12 104 SER A N 1
ATOM 747 C CA . SER A 1 104 ? 15.111 -16.121 -6.341 1.00 96.12 104 SER A CA 1
ATOM 748 C C . SER A 1 104 ? 15.156 -16.778 -7.728 1.00 96.12 104 SER A C 1
ATOM 750 O O . SER A 1 104 ? 16.107 -17.511 -8.015 1.00 96.12 104 SER A O 1
ATOM 752 N N . ASN A 1 105 ? 14.182 -16.497 -8.600 1.00 96.12 105 ASN A N 1
ATOM 753 C CA . ASN A 1 105 ? 14.120 -16.948 -9.989 1.00 96.12 105 ASN A CA 1
ATOM 754 C C . ASN A 1 105 ? 14.463 -15.836 -10.999 1.00 96.12 105 ASN A C 1
ATOM 756 O O . ASN A 1 105 ? 14.288 -16.042 -12.200 1.00 96.12 105 ASN A O 1
ATOM 760 N N . ASP A 1 106 ? 14.969 -14.686 -10.537 1.00 93.94 106 ASP A N 1
ATOM 761 C CA . ASP A 1 106 ? 15.217 -13.492 -11.352 1.00 93.94 106 ASP A CA 1
ATOM 762 C C . ASP A 1 106 ? 13.937 -12.923 -12.014 1.00 93.94 106 ASP A C 1
ATOM 764 O O . ASP A 1 106 ? 14.002 -12.273 -13.065 1.00 93.94 106 ASP A O 1
ATOM 768 N N . GLU A 1 107 ? 12.766 -13.128 -11.401 1.00 94.69 107 GLU A N 1
ATOM 769 C CA . GLU A 1 107 ? 11.500 -12.527 -11.830 1.00 94.69 107 GLU A CA 1
ATOM 770 C C . GLU A 1 107 ? 11.199 -11.255 -11.033 1.00 94.69 107 GLU A C 1
ATOM 772 O O . GLU A 1 107 ? 11.443 -11.162 -9.830 1.00 94.69 107 GLU A O 1
ATOM 777 N N . TRP A 1 108 ? 10.669 -10.233 -11.710 1.00 95.00 108 TRP A N 1
ATOM 778 C CA . TRP A 1 108 ? 10.354 -8.964 -11.061 1.00 95.00 108 TRP A CA 1
ATOM 779 C C . TRP A 1 108 ? 9.117 -9.073 -10.178 1.00 95.00 108 TRP A C 1
ATOM 781 O O . TRP A 1 108 ? 8.063 -9.551 -10.597 1.00 95.00 108 TRP A O 1
ATOM 791 N N . ARG A 1 109 ? 9.241 -8.528 -8.973 1.00 96.56 109 ARG A N 1
ATOM 792 C CA . ARG A 1 109 ? 8.200 -8.480 -7.953 1.00 96.56 109 ARG A CA 1
ATOM 793 C C . ARG A 1 109 ? 7.962 -7.056 -7.482 1.00 96.56 109 ARG A C 1
ATOM 795 O O . ARG A 1 109 ? 8.862 -6.211 -7.540 1.00 96.56 109 ARG A O 1
ATOM 802 N N . ILE A 1 110 ? 6.754 -6.810 -6.992 1.00 96.75 110 ILE A N 1
ATOM 803 C CA . ILE A 1 110 ? 6.301 -5.534 -6.447 1.00 96.75 110 ILE A CA 1
ATOM 804 C C . ILE A 1 110 ? 5.900 -5.745 -4.995 1.00 96.75 110 ILE A C 1
ATOM 806 O O . ILE A 1 110 ? 4.937 -6.447 -4.694 1.00 96.75 110 ILE A O 1
ATOM 810 N N . GLY A 1 111 ? 6.656 -5.120 -4.101 1.00 96.81 111 GLY A N 1
ATOM 811 C CA . GLY A 1 111 ? 6.340 -5.043 -2.687 1.00 96.81 111 GLY A CA 1
ATOM 812 C C . GLY A 1 111 ? 5.630 -3.736 -2.370 1.00 96.81 111 GLY A C 1
ATOM 813 O O . GLY A 1 111 ? 6.034 -2.663 -2.825 1.00 96.81 111 GLY A O 1
ATOM 814 N N . VAL A 1 112 ? 4.614 -3.811 -1.527 1.00 97.62 112 VAL A N 1
ATOM 815 C CA . VAL A 1 112 ? 4.013 -2.670 -0.843 1.00 97.62 112 VAL A CA 1
ATOM 816 C C . VAL A 1 112 ? 4.246 -2.872 0.645 1.00 97.62 112 VAL A C 1
ATOM 818 O O . VAL A 1 112 ? 4.109 -3.986 1.148 1.00 97.62 112 VAL A O 1
ATOM 821 N N . LYS A 1 113 ? 4.599 -1.803 1.358 1.00 97.44 113 LYS A N 1
ATOM 822 C CA . LYS A 1 113 ? 4.564 -1.820 2.815 1.00 97.44 113 LYS A CA 1
ATOM 823 C C . LYS A 1 113 ? 3.762 -0.663 3.368 1.00 97.44 113 LYS A C 1
ATOM 825 O O . LYS A 1 113 ? 3.948 0.476 2.939 1.00 97.44 113 LYS A O 1
ATOM 830 N N . VAL A 1 114 ? 2.927 -0.956 4.352 1.00 98.44 114 VAL A N 1
ATOM 831 C CA . VAL A 1 114 ? 2.211 0.047 5.139 1.00 98.44 114 VAL A CA 1
ATOM 832 C C . VAL A 1 114 ? 3.045 0.356 6.374 1.00 98.44 114 VAL A C 1
ATOM 834 O O . VAL A 1 114 ? 3.519 -0.543 7.063 1.00 98.44 114 VAL A O 1
ATOM 837 N N . THR A 1 115 ? 3.277 1.634 6.632 1.00 98.25 115 THR A N 1
ATOM 838 C CA . THR A 1 115 ? 4.186 2.126 7.677 1.00 98.25 115 THR A CA 1
ATOM 839 C C . THR A 1 115 ? 3.442 2.752 8.848 1.00 98.25 115 THR A C 1
ATOM 841 O O . THR A 1 115 ? 3.966 2.777 9.962 1.00 98.25 115 THR A O 1
ATOM 844 N N . SER A 1 116 ? 2.238 3.266 8.603 1.00 98.31 116 SER A N 1
ATOM 845 C CA . SER A 1 116 ? 1.364 3.825 9.627 1.00 98.31 116 SER A CA 1
ATOM 846 C C . SER A 1 116 ? -0.070 3.948 9.132 1.00 98.31 116 SER A C 1
ATOM 848 O O . SER A 1 116 ? -0.312 4.019 7.927 1.00 98.31 116 SER A O 1
ATOM 850 N N . ALA A 1 117 ? -0.999 4.092 10.072 1.00 97.88 117 ALA A N 1
ATOM 851 C CA . ALA A 1 117 ? -2.389 4.421 9.809 1.00 97.88 117 ALA A CA 1
ATOM 852 C C . ALA A 1 117 ? -2.842 5.598 10.675 1.00 97.88 117 ALA A C 1
ATOM 854 O O . ALA A 1 117 ? -2.331 5.819 11.774 1.00 97.88 117 ALA A O 1
ATOM 855 N N . THR A 1 118 ? -3.831 6.335 10.186 1.00 96.88 118 THR A N 1
ATOM 856 C CA . THR A 1 118 ? -4.614 7.294 10.964 1.00 96.88 118 THR A CA 1
ATOM 857 C C . THR A 1 118 ? -6.084 6.963 10.780 1.00 96.88 118 THR A C 1
ATOM 859 O O . THR A 1 118 ? -6.519 6.714 9.660 1.00 96.88 118 THR A O 1
ATOM 862 N N . VAL A 1 119 ? -6.833 6.963 11.880 1.00 95.88 119 VAL A N 1
ATOM 863 C CA . VAL A 1 119 ? -8.286 6.786 11.873 1.00 95.88 119 VAL A CA 1
ATOM 864 C C . VAL A 1 119 ? -8.914 8.047 12.446 1.00 95.88 119 VAL A C 1
ATOM 866 O O . VAL A 1 119 ? -8.526 8.511 13.522 1.00 95.88 119 VAL A O 1
ATOM 869 N N . SER A 1 120 ? -9.861 8.624 11.721 1.00 94.69 120 SER A N 1
ATOM 870 C CA . SER A 1 120 ? -10.591 9.821 12.128 1.00 94.69 120 SER A CA 1
ATOM 871 C C . SER A 1 120 ? -12.066 9.695 11.775 1.00 94.69 120 SER A C 1
ATOM 873 O O . SER A 1 120 ? -12.493 8.671 11.259 1.00 94.69 120 SER A O 1
ATOM 875 N N . ASP A 1 121 ? -12.830 10.725 12.144 1.00 89.62 121 ASP A N 1
ATOM 876 C CA . ASP A 1 121 ? -14.194 10.999 11.681 1.00 89.62 121 ASP A CA 1
ATOM 877 C C . ASP A 1 121 ? -15.188 9.835 11.761 1.00 89.62 121 ASP A C 1
ATOM 879 O O . ASP A 1 121 ? -15.188 8.908 10.970 1.00 89.62 121 ASP A O 1
ATOM 883 N N . GLY A 1 122 ? -16.101 9.924 12.726 1.00 85.62 122 GLY A N 1
ATOM 884 C CA . GLY A 1 122 ? -17.132 8.918 12.962 1.00 85.62 122 GLY A CA 1
ATOM 885 C C . GLY A 1 122 ? -17.330 8.670 14.451 1.00 85.62 122 GLY A C 1
ATOM 886 O O . GLY A 1 122 ? -16.600 9.186 15.309 1.00 85.62 122 GLY A O 1
ATOM 887 N N . THR A 1 123 ? -18.364 7.906 14.794 1.00 83.56 123 THR A N 1
ATOM 888 C CA . THR A 1 123 ? -18.651 7.612 16.203 1.00 83.56 123 THR A CA 1
ATOM 889 C C . THR A 1 123 ? -17.627 6.596 16.705 1.00 83.56 123 THR A C 1
ATOM 891 O O . THR A 1 123 ? -17.494 5.526 16.136 1.00 83.56 123 THR A O 1
ATOM 894 N N . PHE A 1 124 ? -16.899 6.934 17.772 1.00 86.62 124 PHE A N 1
ATOM 895 C CA . PHE A 1 124 ? -15.819 6.123 18.364 1.00 86.62 124 PHE A CA 1
ATOM 896 C C . PHE A 1 124 ? -14.526 5.973 17.540 1.00 86.62 124 PHE A C 1
ATOM 898 O O . PHE A 1 124 ? -13.544 5.482 18.098 1.00 86.62 124 PHE A O 1
ATOM 905 N N . CYS A 1 125 ? -14.448 6.492 16.310 1.00 91.69 125 CYS A N 1
ATOM 906 C CA . CYS A 1 125 ? -13.249 6.416 15.458 1.00 91.69 125 CYS A CA 1
ATOM 907 C C . CYS A 1 125 ? -11.991 7.017 16.104 1.00 91.69 125 CYS A C 1
ATOM 909 O O . CYS A 1 125 ? -10.910 6.454 16.001 1.00 91.69 125 CYS A O 1
ATOM 911 N N . GLY A 1 126 ? -12.128 8.087 16.897 1.00 90.62 126 GLY A N 1
ATOM 912 C CA . GLY A 1 126 ? -10.999 8.664 17.647 1.00 90.62 126 GLY A CA 1
ATOM 913 C C . GLY A 1 126 ? -10.443 7.779 18.776 1.00 90.62 126 GLY A C 1
ATOM 914 O O . GLY A 1 126 ? -9.457 8.146 19.408 1.00 90.62 126 GLY A O 1
ATOM 915 N N . SER A 1 127 ? -11.089 6.647 19.071 1.00 91.19 127 SER A N 1
ATOM 916 C CA . SER A 1 127 ? -10.594 5.625 20.004 1.00 91.19 127 SER A CA 1
ATOM 917 C C . SER A 1 127 ? -10.031 4.389 19.305 1.00 91.19 127 SER A C 1
ATOM 919 O O . SER A 1 127 ? -9.555 3.484 19.993 1.00 91.19 127 SER A O 1
ATOM 921 N N . VAL A 1 128 ? -10.118 4.344 17.972 1.00 94.81 128 VAL A N 1
ATOM 922 C CA . VAL A 1 128 ? -9.580 3.262 17.156 1.00 94.81 128 VAL A CA 1
ATOM 923 C C . VAL A 1 128 ? -8.085 3.487 16.980 1.00 94.81 128 VAL A C 1
ATOM 925 O O . VAL A 1 128 ? -7.636 4.584 16.656 1.00 94.81 128 VAL A O 1
ATOM 928 N N . SER A 1 129 ? -7.312 2.434 17.200 1.00 95.19 129 SER A N 1
ATOM 929 C CA . SER A 1 129 ? -5.887 2.389 16.916 1.00 95.19 129 SER A CA 1
ATOM 930 C C . SER A 1 129 ? -5.617 1.209 16.006 1.00 95.19 129 SER A C 1
ATOM 932 O O . SER A 1 129 ? -6.018 0.088 16.311 1.00 95.19 129 SER A O 1
ATOM 934 N N . VAL A 1 130 ? -4.888 1.475 14.931 1.00 96.81 130 VAL A N 1
ATOM 935 C CA . VAL A 1 130 ? -4.431 0.487 13.956 1.00 96.81 130 VAL A CA 1
ATOM 936 C C . VAL A 1 130 ? -2.909 0.373 14.093 1.00 96.81 130 VAL A C 1
ATOM 938 O O . VAL A 1 130 ? -2.225 1.391 14.215 1.00 96.81 130 VAL A O 1
ATOM 941 N N . GLY A 1 131 ? -2.390 -0.849 14.158 1.00 97.25 131 GLY A N 1
ATOM 942 C CA . GLY A 1 131 ? -1.010 -1.182 14.511 1.00 97.25 131 GLY A CA 1
ATOM 943 C C . GLY A 1 131 ? -0.497 -2.429 13.788 1.00 97.25 131 GLY A C 1
ATOM 944 O O . GLY A 1 131 ? -1.056 -2.828 12.775 1.00 97.25 131 GLY A O 1
ATOM 945 N N . GLY A 1 132 ? 0.594 -3.019 14.282 1.00 96.06 132 GLY A N 1
ATOM 946 C CA . GLY A 1 132 ? 1.275 -4.151 13.631 1.00 96.06 132 GLY A CA 1
ATOM 947 C C . GLY A 1 132 ? 2.303 -3.751 12.559 1.00 96.06 132 GLY A C 1
ATOM 948 O O . GLY A 1 132 ? 2.880 -4.597 11.887 1.00 96.06 132 GLY A O 1
ATOM 949 N N . PHE A 1 133 ? 2.571 -2.450 12.391 1.00 97.31 133 PHE A N 1
ATOM 950 C CA . PHE A 1 133 ? 3.477 -1.961 11.348 1.00 97.31 133 PHE A CA 1
ATOM 951 C C . PHE A 1 133 ? 4.931 -2.448 11.505 1.00 97.31 133 PHE A C 1
ATOM 953 O O . PHE A 1 133 ? 5.448 -2.502 12.628 1.00 97.31 133 PHE A O 1
ATOM 960 N N . PRO A 1 134 ? 5.656 -2.644 10.386 1.00 97.50 134 PRO A N 1
ATOM 961 C CA . PRO A 1 134 ? 5.184 -2.499 9.005 1.00 97.50 134 PRO A CA 1
ATOM 962 C C . PRO A 1 134 ? 4.340 -3.690 8.537 1.00 97.50 134 PRO A C 1
ATOM 964 O O . PRO A 1 134 ? 4.668 -4.829 8.849 1.00 97.50 134 PRO A O 1
ATOM 967 N N . TRP A 1 135 ? 3.313 -3.424 7.728 1.00 97.50 135 TRP A N 1
ATOM 968 C CA . TRP A 1 135 ? 2.579 -4.487 7.033 1.00 97.50 135 TRP A CA 1
ATOM 969 C C . TRP A 1 135 ? 3.200 -4.700 5.671 1.00 97.50 135 TRP A C 1
ATOM 971 O O . TRP A 1 135 ? 3.343 -3.725 4.936 1.00 97.50 135 TRP A O 1
ATOM 981 N N . TYR A 1 136 ? 3.544 -5.929 5.314 1.00 97.88 136 TYR A N 1
ATOM 982 C CA . TYR A 1 136 ? 4.082 -6.241 3.994 1.00 97.88 136 TYR A CA 1
ATOM 983 C C . TYR A 1 136 ? 3.010 -6.887 3.125 1.00 97.88 136 TYR A C 1
ATOM 985 O O . TYR A 1 136 ? 2.224 -7.702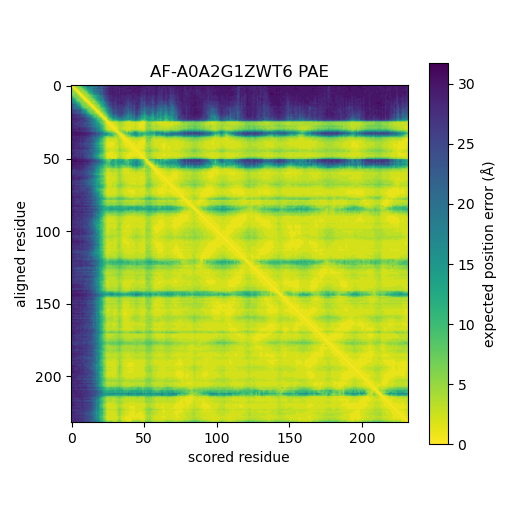 3.600 1.00 97.88 136 TYR A O 1
ATOM 993 N N . SER A 1 137 ? 2.982 -6.520 1.846 1.00 97.44 137 SER A N 1
ATOM 994 C CA . SER A 1 137 ? 2.178 -7.220 0.849 1.00 97.44 137 SER A CA 1
ATOM 995 C C . SER A 1 137 ? 2.712 -8.628 0.624 1.00 97.44 137 SER A C 1
ATOM 997 O O . SER A 1 137 ? 3.930 -8.817 0.601 1.00 97.44 137 SER A O 1
ATOM 999 N N . LYS A 1 138 ? 1.829 -9.569 0.314 1.00 97.44 138 LYS A N 1
ATOM 1000 C CA . LYS A 1 138 ? 2.176 -10.920 -0.113 1.00 97.44 138 LYS A CA 1
ATOM 1001 C C . LYS A 1 138 ? 1.364 -11.342 -1.332 1.00 97.44 138 LYS A C 1
ATOM 1003 O O . LYS A 1 138 ? 0.192 -10.987 -1.443 1.00 97.44 138 LYS A O 1
ATOM 1008 N N . ASP A 1 139 ? 1.990 -12.087 -2.236 1.00 97.31 139 ASP A N 1
ATOM 1009 C CA . ASP A 1 139 ? 1.345 -12.718 -3.384 1.00 97.31 139 ASP A CA 1
ATOM 1010 C C . ASP A 1 139 ? 0.268 -13.710 -2.897 1.00 97.31 139 ASP A C 1
ATOM 1012 O O . ASP A 1 139 ? 0.602 -14.673 -2.197 1.00 97.31 139 ASP A O 1
ATOM 1016 N N . PRO A 1 140 ? -1.011 -13.511 -3.266 1.00 95.19 140 PRO A N 1
ATOM 1017 C CA . PRO A 1 140 ? -2.116 -14.358 -2.818 1.00 95.19 140 PRO A CA 1
ATOM 1018 C C . PRO A 1 140 ? -2.051 -15.788 -3.376 1.00 95.19 140 PRO A C 1
ATOM 1020 O O . PRO A 1 140 ? -2.766 -16.669 -2.907 1.00 95.19 140 PRO A O 1
ATOM 1023 N N . SER A 1 141 ? -1.216 -16.051 -4.387 1.00 94.69 141 SER A N 1
ATOM 1024 C CA . SER A 1 141 ? -1.021 -17.398 -4.932 1.00 94.69 141 SER A CA 1
ATOM 1025 C C . SER A 1 141 ? -0.092 -18.275 -4.081 1.00 94.69 141 SER A C 1
ATOM 1027 O O . SER A 1 141 ? -0.035 -19.494 -4.282 1.00 94.69 141 SER A O 1
ATOM 1029 N N . ILE A 1 142 ? 0.616 -17.687 -3.109 1.00 92.88 142 ILE A N 1
ATOM 1030 C CA . ILE A 1 142 ? 1.493 -18.416 -2.192 1.00 92.88 142 ILE A CA 1
ATOM 1031 C C . ILE A 1 142 ? 0.647 -19.096 -1.117 1.00 92.88 142 ILE A C 1
ATOM 1033 O O . ILE A 1 142 ? -0.028 -18.449 -0.330 1.00 92.88 142 ILE A O 1
ATOM 1037 N N . THR A 1 143 ? 0.741 -20.426 -1.037 1.00 85.56 143 THR A N 1
ATOM 1038 C CA . THR A 1 143 ? -0.085 -21.250 -0.132 1.00 85.56 143 THR A CA 1
ATOM 1039 C C . THR A 1 143 ? 0.116 -20.944 1.357 1.00 85.56 143 THR A C 1
ATOM 1041 O O . THR A 1 143 ? -0.763 -21.221 2.161 1.00 85.56 143 THR A O 1
ATOM 1044 N N . SER A 1 144 ? 1.285 -20.432 1.750 1.00 84.50 144 SER A N 1
ATOM 1045 C CA . SER A 1 144 ? 1.535 -20.011 3.132 1.00 84.50 144 SER A CA 1
ATOM 1046 C C . SER A 1 144 ? 1.166 -18.540 3.276 1.00 84.50 144 SER A C 1
ATOM 1048 O O . SER A 1 144 ? 1.921 -17.689 2.812 1.00 84.50 144 SER A O 1
ATOM 1050 N N . HIS A 1 145 ? 0.054 -18.233 3.939 1.00 79.56 145 HIS A N 1
ATOM 1051 C CA . HIS A 1 145 ? -0.420 -16.856 4.120 1.00 79.56 145 HIS A CA 1
ATOM 1052 C C . HIS A 1 145 ? 0.534 -16.062 5.032 1.00 79.56 145 HIS A C 1
ATOM 1054 O O . HIS A 1 145 ? 1.016 -14.997 4.659 1.00 79.56 145 HIS A O 1
ATOM 1060 N N . CYS A 1 146 ? 0.995 -16.666 6.130 1.00 90.25 146 CYS A N 1
ATOM 1061 C CA . CYS A 1 146 ? 2.008 -16.099 7.028 1.00 90.25 146 CYS A CA 1
ATOM 1062 C C . CYS A 1 146 ? 3.419 -16.700 6.813 1.00 90.25 146 CYS A C 1
ATOM 1064 O O . CYS A 1 146 ? 3.537 -17.782 6.223 1.00 90.25 146 CYS A O 1
ATOM 1066 N N . PRO A 1 147 ? 4.499 -16.043 7.291 1.00 93.44 147 PRO A N 1
ATOM 1067 C CA . PRO A 1 147 ? 4.548 -14.665 7.796 1.00 93.44 147 PRO A CA 1
ATOM 1068 C C . PRO A 1 147 ? 4.539 -13.626 6.656 1.00 93.44 147 PRO A C 1
ATOM 1070 O O . PRO A 1 147 ? 4.702 -13.977 5.481 1.00 93.44 147 PRO A O 1
ATOM 1073 N N . PHE A 1 148 ? 4.358 -12.354 7.020 1.00 95.62 148 PHE A N 1
ATOM 1074 C CA . PHE A 1 148 ? 4.453 -11.196 6.127 1.00 95.62 148 PHE A CA 1
ATOM 1075 C C . PHE A 1 148 ? 5.775 -10.464 6.379 1.00 95.62 148 PHE A C 1
ATOM 1077 O O . PHE A 1 148 ? 5.955 -9.813 7.407 1.00 95.62 148 PHE A O 1
ATOM 1084 N N . GLU A 1 149 ? 6.723 -10.590 5.452 1.00 95.31 149 GLU A N 1
ATOM 1085 C CA . GLU A 1 149 ? 8.103 -10.125 5.630 1.00 95.31 149 GLU A CA 1
ATOM 1086 C C . GLU A 1 149 ? 8.600 -9.340 4.406 1.00 95.31 149 GLU A C 1
ATOM 1088 O O . GLU A 1 149 ? 8.014 -9.406 3.324 1.00 95.31 149 GLU A O 1
ATOM 1093 N N . ASP A 1 150 ? 9.707 -8.605 4.565 1.00 96.44 150 ASP A N 1
ATOM 1094 C CA . ASP A 1 150 ? 10.401 -7.944 3.450 1.00 96.44 150 ASP A CA 1
ATOM 1095 C C . ASP A 1 150 ? 11.197 -8.962 2.614 1.00 96.44 150 ASP A C 1
ATOM 1097 O O . ASP A 1 150 ? 12.430 -8.980 2.634 1.00 96.44 150 ASP A O 1
ATOM 1101 N N . GLU A 1 151 ? 10.481 -9.831 1.903 1.00 95.69 151 GLU A N 1
ATOM 1102 C CA . GLU A 1 151 ? 11.040 -10.919 1.104 1.00 95.69 151 GLU A CA 1
ATOM 1103 C C . GLU A 1 151 ? 10.489 -10.875 -0.323 1.00 95.69 151 GLU A C 1
ATOM 1105 O O . GLU A 1 151 ? 9.287 -10.981 -0.555 1.00 95.69 151 GLU A O 1
ATOM 1110 N N . CYS A 1 152 ? 11.386 -10.731 -1.299 1.00 96.12 152 CYS A N 1
ATOM 1111 C CA . CYS A 1 152 ? 11.007 -10.564 -2.700 1.00 96.12 152 CYS A CA 1
ATOM 1112 C C . CYS A 1 152 ? 10.256 -11.769 -3.258 1.00 96.12 152 CYS A C 1
ATOM 1114 O O . CYS A 1 152 ? 9.281 -11.574 -3.973 1.00 96.12 152 CYS A O 1
ATOM 1116 N N . ASP A 1 153 ? 10.621 -12.983 -2.847 1.00 96.38 153 ASP A N 1
ATOM 1117 C CA . ASP A 1 153 ? 9.938 -14.224 -3.234 1.00 96.38 153 ASP A CA 1
ATOM 1118 C C . ASP A 1 153 ? 8.461 -14.246 -2.814 1.00 96.38 153 ASP A C 1
ATOM 1120 O O . ASP A 1 153 ? 7.657 -14.946 -3.426 1.00 96.38 153 ASP A O 1
ATOM 1124 N N . ASN A 1 154 ? 8.098 -13.451 -1.804 1.00 96.19 154 ASN A N 1
ATOM 1125 C CA . ASN A 1 154 ? 6.737 -13.353 -1.297 1.00 96.19 154 ASN A CA 1
ATOM 1126 C C . ASN A 1 154 ? 5.929 -12.224 -1.939 1.00 96.19 154 ASN A C 1
ATOM 1128 O O . ASN A 1 154 ? 4.723 -12.154 -1.731 1.00 96.19 154 ASN A O 1
ATOM 1132 N N . PHE A 1 155 ? 6.559 -11.317 -2.682 1.00 97.56 155 PHE A N 1
ATOM 1133 C CA . PHE A 1 155 ? 5.898 -10.140 -3.234 1.00 97.56 155 PHE A CA 1
ATOM 1134 C C . PHE A 1 155 ? 5.128 -10.426 -4.524 1.00 97.56 155 PHE A C 1
ATOM 1136 O O . PHE A 1 155 ? 5.329 -11.428 -5.212 1.00 97.56 155 PHE A O 1
ATOM 1143 N N . ILE A 1 156 ? 4.234 -9.495 -4.859 1.00 97.69 156 ILE A N 1
ATOM 1144 C CA . ILE A 1 156 ? 3.284 -9.641 -5.959 1.00 97.69 156 ILE A CA 1
ATOM 1145 C C . ILE A 1 156 ? 4.061 -9.711 -7.286 1.00 97.69 156 ILE A C 1
ATOM 1147 O O . ILE A 1 156 ? 4.890 -8.828 -7.542 1.00 97.69 156 ILE A O 1
ATOM 1151 N N . PRO A 1 157 ? 3.833 -10.726 -8.140 1.00 96.88 157 PRO A N 1
ATOM 1152 C CA . PRO A 1 157 ? 4.479 -10.805 -9.439 1.00 96.88 157 PRO A CA 1
ATOM 1153 C C . PRO A 1 157 ? 4.139 -9.589 -10.298 1.00 96.88 157 PRO A C 1
ATOM 1155 O O . PRO A 1 157 ? 2.985 -9.168 -10.390 1.00 96.88 157 PRO A O 1
ATOM 1158 N N . TYR A 1 158 ? 5.159 -9.015 -10.932 1.00 95.44 158 TYR A N 1
ATOM 1159 C CA . TYR A 1 158 ? 4.962 -7.934 -11.888 1.00 95.44 158 TYR A CA 1
ATOM 1160 C C . TYR A 1 158 ? 4.456 -8.487 -13.222 1.00 95.44 158 TYR A C 1
ATOM 1162 O O . TYR A 1 158 ? 5.090 -9.351 -13.828 1.00 95.44 158 TYR A O 1
ATOM 1170 N N . ASP A 1 159 ? 3.352 -7.927 -13.710 1.00 93.19 159 ASP A N 1
ATOM 1171 C CA . ASP A 1 159 ? 2.840 -8.162 -15.055 1.00 93.19 159 ASP A CA 1
ATOM 1172 C C . ASP A 1 159 ? 2.661 -6.803 -15.759 1.00 93.19 159 ASP A C 1
ATOM 1174 O O . ASP A 1 159 ? 1.794 -6.021 -15.366 1.00 93.19 159 ASP A O 1
ATOM 1178 N N . PRO A 1 160 ? 3.433 -6.501 -16.821 1.00 89.50 160 PRO A N 1
ATOM 1179 C CA . PRO A 1 160 ? 3.346 -5.223 -17.538 1.00 89.50 160 PRO A CA 1
ATOM 1180 C C . PRO A 1 160 ? 1.986 -4.986 -18.216 1.00 89.50 160 PRO A C 1
ATOM 1182 O O . PRO A 1 160 ? 1.708 -3.881 -18.679 1.00 89.50 160 PRO A O 1
ATOM 1185 N N . SER A 1 161 ? 1.152 -6.022 -18.341 1.00 91.31 161 SER A N 1
ATOM 1186 C CA . SER A 1 161 ? -0.194 -5.936 -18.907 1.00 91.31 161 SER A CA 1
ATOM 1187 C C . SER A 1 161 ? -1.301 -5.841 -17.856 1.00 91.31 161 SER A C 1
ATOM 1189 O O . SER A 1 161 ? -2.461 -5.623 -18.219 1.00 91.31 161 SER A O 1
ATOM 1191 N N . ALA A 1 162 ? -0.962 -5.974 -16.570 1.00 93.62 162 ALA A N 1
ATOM 1192 C CA . ALA A 1 162 ? -1.930 -5.906 -15.491 1.00 93.62 162 ALA A CA 1
ATOM 1193 C C . ALA A 1 162 ? -2.496 -4.491 -15.335 1.00 93.62 162 ALA A C 1
ATOM 1195 O O . ALA A 1 162 ? -1.775 -3.498 -15.266 1.00 93.62 162 ALA A O 1
ATOM 1196 N N . THR A 1 163 ? -3.820 -4.408 -15.230 1.00 94.88 163 THR A N 1
ATOM 1197 C CA . THR A 1 163 ? -4.535 -3.169 -14.890 1.00 94.88 163 THR A CA 1
ATOM 1198 C C . THR A 1 163 ? -4.782 -3.027 -13.392 1.00 94.88 163 THR A C 1
ATOM 1200 O O . THR A 1 163 ? -5.216 -1.971 -12.947 1.00 94.88 163 THR A O 1
ATOM 1203 N N . THR A 1 164 ? -4.544 -4.093 -12.630 1.00 97.31 164 THR A N 1
ATOM 1204 C CA . THR A 1 164 ? -4.729 -4.189 -11.179 1.00 97.31 164 THR A CA 1
ATOM 1205 C C . THR A 1 164 ? -3.743 -5.203 -10.618 1.00 97.31 164 THR A C 1
ATOM 1207 O O . THR A 1 164 ? -3.441 -6.194 -11.283 1.00 97.31 164 THR A O 1
ATOM 1210 N N . TYR A 1 165 ? -3.316 -5.006 -9.378 1.00 97.94 165 TYR A N 1
ATOM 1211 C CA . TYR A 1 165 ? -2.506 -5.956 -8.621 1.00 97.94 165 TYR A CA 1
ATOM 1212 C C . TYR A 1 165 ? -3.287 -6.402 -7.392 1.00 97.94 165 TYR A C 1
ATOM 1214 O O . TYR A 1 165 ? -3.991 -5.596 -6.796 1.00 97.94 165 TYR A O 1
ATOM 1222 N N . VAL A 1 166 ? -3.179 -7.671 -7.015 1.00 98.12 166 VAL A N 1
ATOM 1223 C CA . VAL A 1 166 ? -3.885 -8.225 -5.853 1.00 98.12 166 VAL A CA 1
ATOM 1224 C C . VAL A 1 166 ? -2.850 -8.696 -4.844 1.00 98.12 166 VAL A C 1
ATOM 1226 O O . VAL A 1 166 ? -1.884 -9.357 -5.228 1.00 98.12 166 VAL A O 1
ATOM 1229 N N . GLY A 1 167 ? -3.035 -8.341 -3.575 1.00 97.31 167 GLY A N 1
ATOM 1230 C CA . GLY A 1 167 ? -2.120 -8.705 -2.500 1.00 97.31 167 GLY A CA 1
ATOM 1231 C C . GLY A 1 167 ? -2.833 -8.970 -1.182 1.00 97.31 167 GLY A C 1
ATOM 1232 O O . GLY A 1 167 ? -3.862 -8.366 -0.887 1.00 97.31 167 GLY A O 1
ATOM 1233 N N . ASN A 1 168 ? -2.242 -9.841 -0.374 1.00 97.62 168 ASN A N 1
ATOM 1234 C CA . ASN A 1 168 ? -2.599 -10.005 1.032 1.00 97.62 168 ASN A CA 1
ATOM 1235 C C . ASN A 1 168 ? -1.707 -9.088 1.878 1.00 97.62 168 ASN A C 1
ATOM 1237 O O . ASN A 1 168 ? -0.568 -8.828 1.491 1.00 97.62 168 ASN A O 1
ATOM 1241 N N . PHE A 1 169 ? -2.188 -8.603 3.021 1.00 97.88 169 PHE A N 1
ATOM 1242 C CA . PHE A 1 169 ? -1.431 -7.691 3.886 1.00 97.88 169 PHE A CA 1
ATOM 1243 C C . PHE A 1 169 ? -1.529 -8.097 5.351 1.00 97.88 169 PHE A C 1
ATOM 1245 O O . PHE A 1 169 ? -2.623 -8.278 5.874 1.00 97.88 169 PHE A O 1
ATOM 1252 N N . GLY A 1 170 ? -0.381 -8.150 6.017 1.00 95.31 170 GLY A N 1
ATOM 1253 C CA . GLY A 1 170 ? -0.245 -8.449 7.440 1.00 95.31 170 GLY A CA 1
ATOM 1254 C C . GLY A 1 170 ? 1.131 -8.020 7.958 1.00 95.31 170 GLY A C 1
ATOM 1255 O O . GLY A 1 170 ? 1.987 -7.607 7.172 1.00 95.31 170 GLY A O 1
ATOM 1256 N N . SER A 1 171 ? 1.406 -8.067 9.259 1.00 95.00 171 SER A N 1
ATOM 1257 C CA . SER A 1 171 ? 0.497 -8.392 10.371 1.00 95.00 171 SER A CA 1
ATOM 1258 C C . SER A 1 171 ? -0.254 -7.157 10.872 1.00 95.00 171 SER A C 1
ATOM 1260 O O . SER A 1 171 ? 0.362 -6.131 11.147 1.00 95.00 171 SER A O 1
ATOM 1262 N N . ILE A 1 172 ? -1.571 -7.243 11.019 1.00 97.25 172 ILE A N 1
ATOM 1263 C CA . ILE A 1 172 ? -2.451 -6.131 11.375 1.00 97.25 172 ILE A CA 1
ATOM 1264 C C . ILE A 1 172 ? -2.918 -6.282 12.820 1.00 97.25 172 ILE A C 1
ATOM 1266 O O . ILE A 1 172 ? -3.385 -7.342 13.224 1.00 97.25 172 ILE A O 1
ATOM 1270 N N . ASP A 1 173 ? -2.854 -5.181 13.569 1.00 96.75 173 ASP A N 1
ATOM 1271 C CA . ASP A 1 173 ? -3.522 -5.046 14.860 1.00 96.75 173 ASP A CA 1
ATOM 1272 C C . ASP A 1 173 ? -4.578 -3.943 14.779 1.00 96.75 173 ASP A C 1
ATOM 1274 O O . ASP A 1 173 ? -4.297 -2.843 14.297 1.00 96.75 173 ASP A O 1
ATOM 1278 N N . VAL A 1 174 ? -5.770 -4.180 15.322 1.00 95.88 174 VAL A N 1
ATOM 1279 C CA . VAL A 1 174 ? -6.799 -3.145 15.486 1.00 95.88 174 VAL A CA 1
ATOM 1280 C C . VAL A 1 174 ? -7.358 -3.209 16.894 1.00 95.88 174 VAL A C 1
ATOM 1282 O O . VAL A 1 174 ? -7.715 -4.269 17.400 1.00 95.88 174 VAL A O 1
ATOM 1285 N N . SER A 1 175 ? -7.470 -2.055 17.540 1.00 95.00 175 SER A N 1
ATOM 1286 C CA . SER A 1 175 ? -8.120 -1.927 18.841 1.00 95.00 175 SER A CA 1
ATOM 1287 C C . SER A 1 175 ? -9.063 -0.735 18.862 1.00 95.00 175 SER A C 1
ATOM 1289 O O . SER A 1 175 ? -8.800 0.276 18.219 1.00 95.00 175 SER A O 1
ATOM 1291 N N . ALA A 1 176 ? -10.149 -0.834 19.624 1.00 92.69 176 ALA A N 1
ATOM 1292 C CA . ALA A 1 176 ? -11.080 0.264 19.861 1.00 92.69 176 ALA A CA 1
ATOM 1293 C C . ALA A 1 176 ? -11.434 0.319 21.346 1.00 92.69 176 ALA A C 1
ATOM 1295 O O . ALA A 1 176 ? -11.607 -0.716 21.991 1.00 92.69 176 ALA A O 1
ATOM 1296 N N . LEU A 1 177 ? -11.519 1.525 21.918 1.00 90.50 177 LEU A N 1
ATOM 1297 C CA . LEU A 1 177 ? -11.827 1.722 23.346 1.00 90.50 177 LEU A CA 1
ATOM 1298 C C . LEU A 1 177 ? -10.892 0.935 24.298 1.00 90.50 177 LEU A C 1
ATOM 1300 O O . LEU A 1 177 ? -11.276 0.590 25.416 1.00 90.50 177 LEU A O 1
ATOM 1304 N N . GLY A 1 178 ? -9.658 0.656 23.860 1.00 89.19 178 GLY A N 1
ATOM 1305 C CA . GLY A 1 178 ? -8.667 -0.125 24.610 1.00 89.19 178 GLY A CA 1
ATOM 1306 C C . GLY A 1 178 ? -8.865 -1.646 24.571 1.00 89.19 178 GLY A C 1
ATOM 1307 O O . GLY A 1 178 ? -8.198 -2.352 25.325 1.00 89.19 178 GLY A O 1
ATOM 1308 N N . ILE A 1 179 ? -9.763 -2.151 23.723 1.00 90.88 179 ILE A N 1
ATOM 1309 C CA . ILE A 1 179 ? -10.012 -3.579 23.504 1.00 90.88 179 ILE A CA 1
ATOM 1310 C C . ILE A 1 179 ? -9.410 -3.968 22.152 1.00 90.88 179 ILE A C 1
ATOM 1312 O O . ILE A 1 179 ? -9.695 -3.309 21.154 1.00 90.88 179 ILE A O 1
ATOM 1316 N N . GLY A 1 180 ? -8.583 -5.016 22.120 1.00 93.75 180 GLY A N 1
ATOM 1317 C CA . GLY A 1 180 ? -8.081 -5.599 20.871 1.00 93.75 180 GLY A CA 1
ATOM 1318 C C . GLY A 1 180 ? -9.212 -6.298 20.122 1.00 93.75 180 GLY A C 1
ATOM 1319 O O . GLY A 1 180 ? -9.886 -7.152 20.697 1.00 93.75 180 GLY A O 1
ATOM 1320 N N . LEU A 1 181 ? -9.433 -5.896 18.875 1.00 92.88 181 LEU A N 1
ATOM 1321 C CA . LEU A 1 181 ? -10.436 -6.454 17.968 1.00 92.88 181 LEU A CA 1
ATOM 1322 C C . LEU A 1 181 ? -9.796 -7.424 16.972 1.00 92.88 181 LEU A C 1
ATOM 1324 O O . LEU A 1 181 ? -10.343 -8.492 16.743 1.00 92.88 181 LEU A O 1
ATOM 1328 N N . VAL A 1 182 ? -8.624 -7.051 16.462 1.00 95.12 182 VAL A N 1
ATOM 1329 C CA . VAL A 1 182 ? -7.799 -7.787 15.497 1.00 95.12 182 VAL A CA 1
ATOM 1330 C C . VAL A 1 182 ? -6.392 -7.854 16.089 1.00 95.12 182 VAL A C 1
ATOM 1332 O O . VAL A 1 182 ? -5.896 -6.817 16.544 1.00 95.12 182 VAL A O 1
ATOM 1335 N N . ASN A 1 183 ? -5.772 -9.036 16.152 1.00 94.88 183 ASN A N 1
ATOM 1336 C CA . ASN A 1 183 ? -4.445 -9.199 16.765 1.00 94.88 183 ASN A CA 1
ATOM 1337 C C . ASN A 1 183 ? -3.557 -10.126 15.928 1.00 94.88 183 ASN A C 1
ATOM 1339 O O . ASN A 1 183 ? -3.782 -11.334 15.932 1.00 94.88 183 ASN A O 1
ATOM 1343 N N . ASP A 1 184 ? -2.514 -9.574 15.303 1.00 94.75 184 ASP A N 1
ATOM 1344 C CA . ASP A 1 184 ? -1.586 -10.311 14.430 1.00 94.75 184 ASP A CA 1
ATOM 1345 C C . ASP A 1 184 ? -2.302 -11.083 13.300 1.00 94.75 184 ASP A C 1
ATOM 1347 O O . ASP A 1 184 ? -2.022 -12.250 13.032 1.00 94.75 184 ASP A O 1
ATOM 1351 N N . GLU A 1 185 ? -3.268 -10.424 12.658 1.00 96.25 185 GLU A N 1
ATOM 1352 C CA . GLU A 1 185 ? -4.080 -10.993 11.572 1.00 96.25 185 GLU A CA 1
ATOM 1353 C C . GLU A 1 185 ? -3.686 -10.391 10.217 1.00 96.25 185 GLU A C 1
ATOM 1355 O O . GLU A 1 185 ? -2.830 -9.506 10.121 1.00 9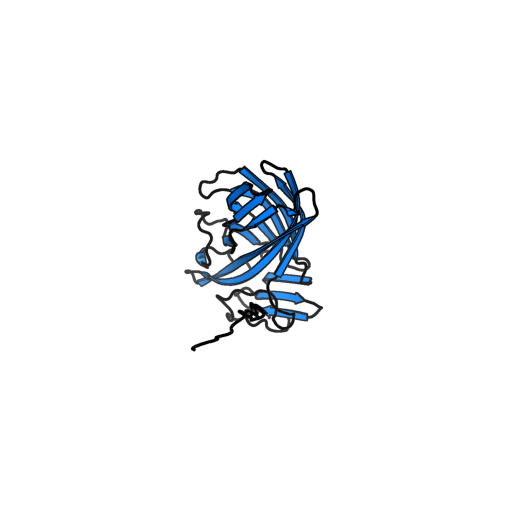6.25 185 GLU A O 1
ATOM 1360 N N . HIS A 1 186 ? -4.314 -10.848 9.141 1.00 96.75 186 HIS A N 1
ATOM 1361 C CA . HIS A 1 186 ? -4.096 -10.331 7.798 1.00 96.75 186 HIS A CA 1
ATOM 1362 C C . HIS A 1 186 ? -5.397 -10.141 7.034 1.00 96.75 186 HIS A C 1
ATOM 1364 O O . HIS A 1 186 ? -6.408 -10.770 7.323 1.00 96.75 186 HIS A O 1
ATOM 1370 N N . VAL A 1 187 ? -5.354 -9.270 6.034 1.00 97.19 187 VAL A N 1
ATOM 1371 C CA . VAL A 1 187 ? -6.417 -9.139 5.033 1.00 97.19 187 VAL A CA 1
ATOM 1372 C C . VAL A 1 187 ? -5.978 -9.793 3.739 1.00 97.19 187 VAL A C 1
ATOM 1374 O O . VAL A 1 187 ? -4.788 -9.818 3.405 1.00 97.19 187 VAL A O 1
ATOM 1377 N N . GLU A 1 188 ? -6.946 -10.295 2.990 1.00 95.62 188 GLU A N 1
ATOM 1378 C CA . GLU A 1 188 ? -6.715 -10.996 1.741 1.00 95.62 188 GLU A CA 1
ATOM 1379 C C . GLU A 1 188 ? -7.290 -10.250 0.551 1.00 95.62 188 GLU A C 1
ATOM 1381 O O . GLU A 1 188 ? -8.234 -9.474 0.664 1.00 95.62 188 GLU A O 1
ATOM 1386 N N . ASN A 1 189 ? -6.726 -10.529 -0.621 1.00 96.19 189 ASN A N 1
ATOM 1387 C CA . ASN A 1 189 ? -7.260 -10.083 -1.902 1.00 96.19 189 ASN A CA 1
ATOM 1388 C C . ASN A 1 189 ? -7.491 -8.564 -2.008 1.00 96.19 189 ASN A C 1
ATOM 1390 O O . ASN A 1 189 ? -8.381 -8.126 -2.735 1.00 96.19 189 ASN A O 1
ATOM 1394 N N . VAL A 1 190 ? -6.667 -7.754 -1.337 1.00 98.06 190 VAL A N 1
ATOM 1395 C 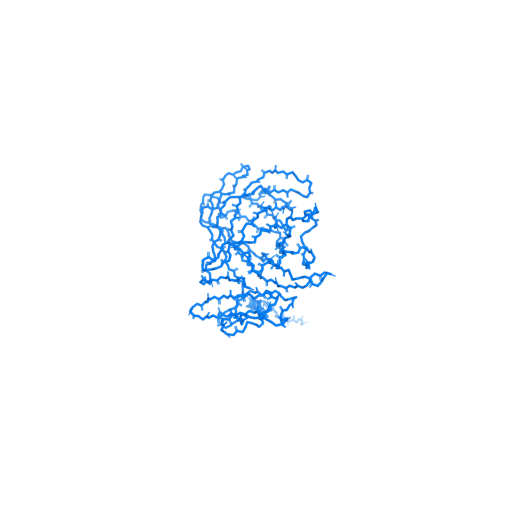CA . VAL A 1 190 ? -6.713 -6.292 -1.458 1.00 98.06 190 VAL A CA 1
ATOM 1396 C C . VAL A 1 190 ? -6.294 -5.913 -2.874 1.00 98.06 190 VAL A C 1
ATOM 1398 O O . VAL A 1 190 ? -5.216 -6.300 -3.341 1.00 98.06 190 VAL A O 1
ATOM 1401 N N . ILE A 1 191 ? -7.142 -5.152 -3.565 1.00 98.44 191 ILE A N 1
ATOM 1402 C CA . ILE A 1 191 ? -6.940 -4.812 -4.975 1.00 98.44 191 ILE A CA 1
ATOM 1403 C C . ILE A 1 191 ? -6.303 -3.431 -5.073 1.00 98.44 191 ILE A C 1
ATOM 1405 O O . ILE A 1 191 ? -6.912 -2.426 -4.724 1.00 98.44 191 ILE A O 1
ATOM 1409 N N . PHE A 1 192 ? -5.089 -3.364 -5.607 1.00 98.38 192 PHE A N 1
ATOM 1410 C CA . PHE A 1 192 ? -4.450 -2.117 -6.000 1.00 98.38 192 PHE A CA 1
ATOM 1411 C C . PHE A 1 192 ? -4.751 -1.787 -7.464 1.00 98.38 192 PHE A C 1
ATOM 1413 O O . PHE A 1 192 ? -4.388 -2.545 -8.370 1.00 98.38 192 PHE A O 1
ATOM 1420 N N . THR A 1 193 ? -5.345 -0.620 -7.706 1.00 98.31 193 THR A N 1
ATOM 1421 C CA . THR A 1 193 ? -5.557 -0.073 -9.052 1.00 98.31 193 THR A CA 1
ATOM 1422 C C . THR A 1 193 ? -4.572 1.076 -9.300 1.00 98.31 193 THR A C 1
ATOM 1424 O O . THR A 1 193 ? -4.773 2.159 -8.745 1.00 98.31 193 THR A O 1
ATOM 1427 N N . PRO A 1 194 ? -3.511 0.888 -10.110 1.00 97.06 194 PRO A N 1
ATOM 1428 C CA . PRO A 1 194 ? -2.584 1.960 -10.471 1.00 97.06 194 PRO A CA 1
ATOM 1429 C C . PRO A 1 194 ? -3.225 2.997 -11.405 1.00 97.06 194 PRO A C 1
ATOM 1431 O O . PRO A 1 194 ? -4.142 2.694 -12.170 1.00 97.06 194 PRO A O 1
ATOM 1434 N N . GLY A 1 195 ? -2.688 4.217 -11.394 1.00 96.75 195 GLY A N 1
ATOM 1435 C CA . GLY A 1 195 ? -3.083 5.302 -12.291 1.00 96.75 195 GLY A CA 1
ATOM 1436 C C . GLY A 1 195 ? -3.390 6.619 -11.583 1.00 96.75 195 GLY A C 1
ATOM 1437 O O . GLY A 1 195 ? -3.005 6.855 -10.435 1.00 96.75 195 GLY A O 1
ATOM 1438 N N . VAL A 1 196 ? -4.098 7.505 -12.288 1.00 97.50 196 VAL A N 1
ATOM 1439 C CA . VAL A 1 196 ? -4.650 8.744 -11.715 1.00 97.50 196 VAL A CA 1
ATOM 1440 C C . VAL A 1 196 ? -5.705 8.383 -10.675 1.00 97.50 196 VAL A C 1
ATOM 1442 O O . VAL A 1 196 ? -6.656 7.671 -10.993 1.00 97.50 196 VAL A O 1
ATOM 1445 N N . GLY A 1 197 ? -5.549 8.887 -9.449 1.00 97.50 197 GLY A N 1
ATOM 1446 C CA . GLY A 1 197 ? -6.394 8.466 -8.329 1.00 97.50 197 GLY A CA 1
ATOM 1447 C C . GLY A 1 197 ? -6.203 6.988 -7.976 1.00 97.50 197 GLY A C 1
ATOM 1448 O O . GLY A 1 197 ? -7.181 6.301 -7.677 1.00 97.50 197 GLY A O 1
ATOM 1449 N N . ALA A 1 198 ? -4.959 6.496 -8.059 1.00 98.31 198 ALA A N 1
ATOM 1450 C CA . ALA A 1 198 ? -4.608 5.140 -7.654 1.00 98.31 198 ALA A CA 1
ATOM 1451 C C . ALA A 1 198 ? -5.201 4.799 -6.283 1.00 98.31 198 ALA A C 1
ATOM 1453 O O . ALA A 1 198 ? -5.214 5.644 -5.384 1.00 98.31 198 ALA A O 1
ATOM 1454 N N . ASN A 1 199 ? -5.683 3.573 -6.120 1.00 98.50 199 ASN A N 1
ATOM 1455 C CA . ASN A 1 199 ? -6.423 3.183 -4.927 1.00 98.50 199 ASN A CA 1
ATOM 1456 C C . ASN A 1 199 ? -6.155 1.742 -4.497 1.00 98.50 199 ASN A C 1
ATOM 1458 O O . ASN A 1 199 ? -5.723 0.918 -5.302 1.00 98.50 199 ASN A O 1
ATOM 1462 N N . PHE A 1 200 ? -6.421 1.480 -3.219 1.00 98.31 200 PHE A N 1
ATOM 1463 C CA . PHE A 1 200 ? -6.550 0.150 -2.638 1.00 98.31 200 PHE A CA 1
ATOM 1464 C C . PHE A 1 200 ? -8.012 -0.091 -2.285 1.00 98.31 200 PHE A C 1
ATOM 1466 O O . PHE A 1 200 ? -8.600 0.708 -1.560 1.00 98.31 200 PHE A O 1
ATOM 1473 N N . ASP A 1 201 ? -8.573 -1.182 -2.783 1.00 98.25 201 ASP A N 1
ATOM 1474 C CA . ASP A 1 201 ? -9.926 -1.620 -2.473 1.00 98.25 201 ASP A CA 1
ATOM 1475 C C . ASP A 1 201 ? -9.871 -2.782 -1.480 1.00 98.25 201 ASP A C 1
ATOM 1477 O O . ASP A 1 201 ? -9.277 -3.829 -1.764 1.00 98.25 201 ASP A O 1
ATOM 1481 N N . PHE A 1 202 ? -10.444 -2.560 -0.300 1.00 97.62 202 PHE A N 1
ATOM 1482 C CA . PHE A 1 202 ? -10.591 -3.555 0.751 1.00 97.62 202 PHE A CA 1
ATOM 1483 C C . PHE A 1 202 ? -12.003 -4.122 0.687 1.00 97.62 202 PHE A C 1
ATOM 1485 O O . PHE A 1 202 ? -12.970 -3.373 0.658 1.00 97.62 202 PHE A O 1
ATOM 1492 N N . ASN A 1 203 ? -12.099 -5.446 0.679 1.00 96.75 203 ASN A N 1
ATOM 1493 C CA . ASN A 1 203 ? -13.338 -6.191 0.863 1.00 96.75 203 ASN A CA 1
ATOM 1494 C C . ASN A 1 203 ? -12.947 -7.579 1.376 1.00 96.75 203 ASN A C 1
ATOM 1496 O O . ASN A 1 203 ? -12.875 -8.547 0.614 1.00 96.75 203 ASN A O 1
ATOM 1500 N N . SER A 1 204 ? -12.536 -7.627 2.641 1.00 95.94 204 SER A N 1
ATOM 1501 C CA . SER A 1 204 ? -11.915 -8.809 3.238 1.00 95.94 204 SER A CA 1
ATOM 1502 C C . SER A 1 204 ? -12.279 -8.939 4.704 1.00 95.94 204 SER A C 1
ATOM 1504 O O . SER A 1 204 ? -12.339 -7.949 5.432 1.00 95.94 204 SER A O 1
ATOM 1506 N N . ASP A 1 205 ? -12.406 -10.182 5.153 1.00 96.88 205 ASP A N 1
ATOM 1507 C CA . ASP A 1 205 ? -12.285 -10.490 6.571 1.00 96.88 205 ASP A CA 1
ATOM 1508 C C . ASP A 1 205 ? -10.822 -10.312 7.023 1.00 96.88 205 ASP A C 1
ATOM 1510 O O . ASP A 1 205 ? -9.893 -10.327 6.204 1.00 96.88 205 ASP A O 1
ATOM 1514 N N . PHE A 1 206 ? -10.616 -10.132 8.324 1.00 96.38 206 PHE A N 1
ATOM 1515 C CA . PHE A 1 206 ? -9.318 -10.315 8.959 1.00 96.38 206 PHE A CA 1
ATOM 1516 C C . PHE A 1 206 ? -9.174 -11.776 9.367 1.00 96.38 206 PHE A C 1
ATOM 1518 O O . PHE A 1 206 ? -10.055 -12.326 10.032 1.00 96.38 206 PHE A O 1
ATOM 1525 N N . PHE A 1 207 ? -8.072 -12.386 8.952 1.00 95.31 207 PHE A N 1
ATOM 1526 C CA . PHE A 1 207 ? -7.775 -13.791 9.166 1.00 95.31 207 PHE A CA 1
ATOM 1527 C C . PHE A 1 207 ? -6.570 -13.947 10.081 1.00 95.31 207 PHE A C 1
ATOM 1529 O O . PHE A 1 207 ? -5.552 -13.274 9.922 1.00 95.31 207 PHE A O 1
ATOM 1536 N N . THR A 1 208 ? -6.649 -14.883 11.019 1.00 93.81 208 THR A N 1
ATOM 1537 C CA . THR A 1 208 ? -5.445 -15.392 11.684 1.00 93.81 208 THR A CA 1
ATOM 1538 C C . THR A 1 208 ? -4.623 -16.238 10.706 1.00 93.81 208 THR A C 1
ATOM 1540 O O . THR A 1 208 ? -5.127 -16.702 9.685 1.00 93.81 208 THR A O 1
ATOM 1543 N N . CYS A 1 209 ? -3.372 -16.555 11.051 1.00 88.94 209 CYS A N 1
ATOM 1544 C CA . CYS A 1 209 ? -2.568 -17.501 10.263 1.00 88.94 209 CYS A CA 1
ATOM 1545 C C . CYS A 1 209 ? -3.150 -18.932 10.201 1.00 88.94 209 CYS A C 1
ATOM 1547 O O . CYS A 1 209 ? -2.656 -19.748 9.423 1.00 88.94 209 CYS A O 1
ATOM 1549 N N . ASP A 1 210 ? -4.156 -19.240 11.027 1.00 87.00 210 ASP A N 1
ATOM 1550 C CA . ASP A 1 210 ? -4.915 -20.496 11.010 1.00 87.00 210 ASP A CA 1
ATOM 1551 C C . ASP A 1 210 ? -6.261 -20.355 10.254 1.00 87.00 210 ASP A C 1
ATOM 1553 O O . ASP A 1 210 ? -7.101 -21.255 10.320 1.00 87.00 210 ASP A O 1
ATOM 1557 N N . GLU A 1 211 ? -6.457 -19.254 9.514 1.00 83.69 211 GLU A N 1
ATOM 1558 C CA . GLU A 1 211 ? -7.633 -18.953 8.678 1.00 83.69 211 GLU A CA 1
ATOM 1559 C C . GLU A 1 211 ? -8.946 -18.790 9.469 1.00 83.69 211 GLU A C 1
ATOM 1561 O O . GLU A 1 211 ? -10.042 -19.097 8.987 1.00 83.69 211 GLU A O 1
ATOM 1566 N N . GLU A 1 212 ? -8.857 -18.303 10.709 1.00 83.38 212 GLU A N 1
ATOM 1567 C CA . GLU A 1 212 ? -10.030 -17.944 11.512 1.00 83.38 212 GLU A CA 1
ATOM 1568 C C . GLU A 1 212 ? -10.397 -16.470 11.291 1.00 83.38 212 GLU A C 1
ATOM 1570 O O . GLU A 1 212 ? -9.552 -15.599 11.485 1.00 83.38 212 GLU A O 1
ATOM 1575 N N . ALA A 1 213 ? -11.656 -16.200 10.926 1.00 83.25 213 ALA A N 1
ATOM 1576 C CA . ALA A 1 213 ? -12.178 -14.852 10.687 1.00 83.25 213 ALA A CA 1
ATOM 1577 C C . ALA A 1 213 ? -13.087 -14.362 11.827 1.00 83.25 213 ALA A C 1
ATOM 1579 O O . ALA A 1 213 ? -13.965 -15.100 12.292 1.00 83.25 213 ALA A O 1
ATOM 1580 N N . GLY A 1 214 ? -12.903 -13.108 12.259 1.00 82.38 214 GLY A N 1
ATOM 1581 C CA . GLY A 1 214 ? -13.690 -12.499 13.347 1.00 82.38 214 GLY A CA 1
ATOM 1582 C C . GLY A 1 214 ? -14.101 -11.035 13.151 1.00 82.38 214 GLY A C 1
ATOM 1583 O O . GLY A 1 214 ? -15.066 -10.590 13.774 1.00 82.38 214 GLY A O 1
ATOM 1584 N N . CYS A 1 215 ? -13.400 -10.313 12.283 1.00 93.81 215 CYS A N 1
ATOM 1585 C CA . CYS A 1 215 ? -13.675 -8.938 11.882 1.00 93.81 215 CYS A CA 1
ATOM 1586 C C . CYS A 1 215 ? -13.606 -8.842 10.356 1.00 93.81 215 CYS A C 1
ATOM 1588 O O . CYS A 1 215 ? -12.974 -9.690 9.731 1.00 93.81 215 CYS A O 1
ATOM 1590 N N . SER A 1 216 ? -14.151 -7.783 9.765 1.00 96.25 216 SER A N 1
ATOM 1591 C CA . SER A 1 216 ? -13.983 -7.470 8.346 1.00 96.25 216 SER A CA 1
ATOM 1592 C C . SER A 1 216 ? -13.733 -5.986 8.109 1.00 96.25 216 SER A C 1
ATOM 1594 O O . SER A 1 216 ? -13.996 -5.144 8.971 1.00 96.25 216 SER A O 1
ATOM 1596 N N . ILE A 1 217 ? -13.170 -5.680 6.943 1.00 97.12 217 ILE A N 1
ATOM 1597 C CA . ILE A 1 217 ? -12.946 -4.328 6.446 1.00 97.12 217 ILE A CA 1
ATOM 1598 C C . ILE A 1 217 ? -13.462 -4.203 5.009 1.00 97.12 217 ILE A C 1
ATOM 1600 O O . ILE A 1 217 ? -13.103 -4.999 4.135 1.00 97.12 217 ILE A O 1
ATOM 1604 N N . ASP A 1 218 ? -14.267 -3.172 4.771 1.00 98.00 218 ASP A N 1
ATOM 1605 C CA . ASP A 1 218 ? -14.768 -2.780 3.454 1.00 98.00 218 ASP A CA 1
ATOM 1606 C C . ASP A 1 218 ? -14.520 -1.283 3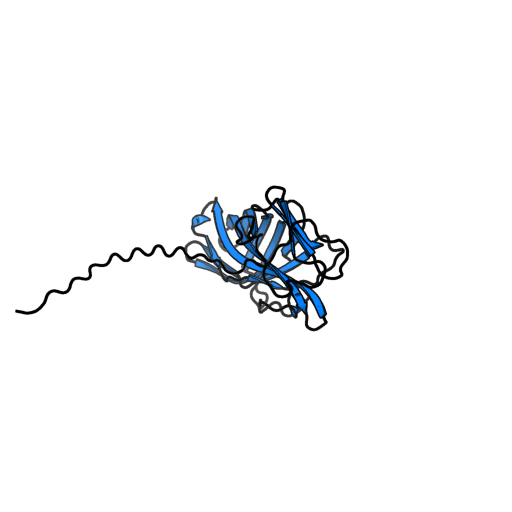.229 1.00 98.00 218 ASP A C 1
ATOM 1608 O O . ASP A 1 218 ? -14.798 -0.437 4.084 1.00 98.00 218 ASP A O 1
ATOM 1612 N N . GLY A 1 219 ? -13.948 -0.945 2.080 1.00 97.69 219 GLY A N 1
ATOM 1613 C CA . GLY A 1 219 ? -13.764 0.436 1.667 1.00 97.69 219 GLY A CA 1
ATOM 1614 C C . GLY A 1 219 ? -12.594 0.640 0.717 1.00 97.69 219 GLY A C 1
ATOM 1615 O O . GLY A 1 219 ? -11.623 -0.114 0.682 1.00 97.69 219 GLY A O 1
ATOM 1616 N N . THR A 1 220 ? -12.659 1.736 -0.032 1.00 98.44 220 THR A N 1
ATOM 1617 C CA . THR A 1 220 ? -11.620 2.111 -0.992 1.00 98.44 220 THR A CA 1
ATOM 1618 C C . THR A 1 220 ? -10.786 3.274 -0.458 1.00 98.44 220 THR A C 1
ATOM 1620 O O . THR A 1 220 ? -11.313 4.346 -0.162 1.00 98.44 220 THR A O 1
ATOM 1623 N N . LEU A 1 221 ? -9.465 3.103 -0.403 1.00 98.62 221 LEU A N 1
ATOM 1624 C CA . LEU A 1 221 ? -8.512 4.158 -0.059 1.00 98.62 221 LEU A CA 1
ATOM 1625 C C . LEU A 1 221 ? -7.861 4.706 -1.325 1.00 98.62 221 LEU A C 1
ATOM 1627 O O . LEU A 1 221 ? -7.194 3.972 -2.048 1.00 98.62 221 LEU A O 1
ATOM 1631 N N . THR A 1 222 ? -7.998 6.002 -1.583 1.00 98.62 222 THR A N 1
ATOM 1632 C CA . THR A 1 222 ? -7.436 6.663 -2.769 1.00 98.62 222 THR A CA 1
ATOM 1633 C C . THR A 1 222 ? -6.210 7.484 -2.398 1.00 98.62 222 THR A C 1
ATOM 1635 O O . THR A 1 222 ? -6.185 8.137 -1.358 1.00 98.62 222 THR A O 1
ATOM 1638 N N . VAL A 1 223 ? -5.183 7.482 -3.248 1.00 98.31 223 VAL A N 1
ATOM 1639 C CA . VAL A 1 223 ? -3.992 8.312 -3.049 1.00 98.31 223 VAL A CA 1
ATOM 1640 C C . VAL A 1 223 ? -4.391 9.786 -2.899 1.00 98.31 223 VAL A C 1
ATOM 1642 O O . VAL A 1 223 ? -5.078 10.344 -3.754 1.00 98.31 223 VAL A O 1
ATOM 1645 N N . ASN A 1 224 ? -3.984 10.422 -1.799 1.00 97.50 224 ASN A N 1
ATOM 1646 C CA . ASN A 1 224 ? -4.415 11.784 -1.454 1.00 97.50 224 ASN A CA 1
ATOM 1647 C C . ASN A 1 224 ? -3.291 12.828 -1.581 1.00 97.50 224 ASN A C 1
ATOM 1649 O O . ASN A 1 224 ? -3.546 14.030 -1.662 1.00 97.50 224 ASN A O 1
ATOM 1653 N N . ASN A 1 225 ? -2.034 12.378 -1.605 1.00 97.44 225 ASN A N 1
ATOM 1654 C CA . ASN A 1 225 ? -0.848 13.231 -1.565 1.00 97.44 225 ASN A CA 1
ATOM 1655 C C . ASN A 1 225 ? 0.032 13.107 -2.822 1.00 97.44 225 ASN A C 1
ATOM 1657 O O . ASN A 1 225 ? 1.195 13.529 -2.811 1.00 97.44 225 ASN A O 1
ATOM 1661 N N . ALA A 1 226 ? -0.558 12.556 -3.883 1.00 97.69 226 ALA A N 1
ATOM 1662 C CA . ALA A 1 226 ? -0.094 12.514 -5.261 1.00 97.69 226 ALA A CA 1
ATOM 1663 C C . ALA A 1 226 ? -1.318 12.521 -6.196 1.00 97.69 226 ALA A C 1
ATOM 1665 O O . ALA A 1 226 ? -2.421 12.168 -5.789 1.00 97.69 226 ALA A O 1
ATOM 1666 N N . THR A 1 227 ? -1.132 12.927 -7.449 1.00 98.00 227 THR A N 1
ATOM 1667 C CA . THR A 1 227 ? -2.172 12.871 -8.488 1.00 98.00 227 THR A CA 1
ATOM 1668 C C . THR A 1 227 ? -2.303 11.463 -9.065 1.00 98.00 227 THR A C 1
ATOM 1670 O O . THR A 1 227 ? -3.415 11.013 -9.350 1.00 98.00 227 THR A O 1
ATOM 1673 N N . SER A 1 228 ? -1.181 10.759 -9.221 1.00 97.75 228 SER A N 1
ATOM 1674 C CA . SER A 1 228 ? -1.153 9.375 -9.693 1.00 97.75 228 SER A CA 1
ATOM 1675 C C . SER A 1 228 ? -0.072 8.553 -9.001 1.00 97.75 228 SER A C 1
ATOM 1677 O O . SER A 1 228 ? 0.931 9.092 -8.520 1.00 97.75 228 SER A O 1
ATOM 1679 N N . LEU A 1 229 ? -0.276 7.238 -8.983 1.00 97.31 229 LEU A N 1
ATOM 1680 C CA . LEU A 1 229 ? 0.769 6.251 -8.740 1.00 97.31 229 LEU A CA 1
ATOM 1681 C C . LEU A 1 229 ? 0.588 5.123 -9.752 1.00 97.31 229 LEU A C 1
ATOM 1683 O O . LEU A 1 229 ? -0.388 4.377 -9.711 1.00 97.31 229 LEU A O 1
ATOM 1687 N N . ASP A 1 230 ? 1.525 5.026 -10.675 1.00 95.38 230 ASP A N 1
ATOM 1688 C CA . ASP A 1 230 ? 1.483 4.149 -11.828 1.00 95.38 230 ASP A CA 1
ATOM 1689 C C . ASP A 1 230 ? 2.521 3.033 -11.690 1.00 95.38 230 ASP A C 1
ATOM 1691 O O . ASP A 1 230 ? 3.618 3.235 -11.162 1.00 95.38 230 ASP A O 1
ATOM 1695 N N . ILE A 1 231 ? 2.182 1.864 -12.232 1.00 93.31 231 ILE A N 1
ATOM 1696 C CA . ILE A 1 231 ? 3.094 0.735 -12.414 1.00 93.31 231 ILE A CA 1
ATOM 1697 C C . ILE A 1 231 ? 3.070 0.395 -13.899 1.00 93.31 231 ILE A C 1
ATOM 1699 O O . ILE A 1 231 ? 2.023 0.022 -14.426 1.00 93.31 231 ILE A O 1
ATOM 1703 N N . LYS A 1 232 ? 4.202 0.587 -14.572 1.00 88.94 232 LYS A N 1
ATOM 1704 C CA . LYS A 1 232 ? 4.363 0.418 -16.019 1.00 88.94 232 LYS A CA 1
ATOM 1705 C C . LYS A 1 232 ? 5.438 -0.599 -16.340 1.00 88.94 232 LYS A C 1
ATOM 1707 O O . LYS A 1 232 ? 6.374 -0.763 -15.529 1.00 88.94 232 LYS A O 1
#

Foldseek 3Di:
DDDDDDDDDDPPPPPPPPPCPDQQDWDWDDDPPDALEKKKWFAFPNTITIPDRDPPQAPDWAADHVVLVGFFFKWWWFQKWKFFPDTWGWIKIWTWTKHWHAAPVRFIFIKIWTAAMQTHDTDQRVQKGKDQPGKIWFALVDPQLDDHDSHRNGGWGDDPPDQKTFTKIDDMWMDTPNHTGHGGWIWGGFIWGFWFQTKTFFFGFTADSVGDGGMGIGTIITGDRTRTIHID

Mean predicted aligned error: 7.91 Å

Solvent-accessible surface area (backbone atoms only — not comparable to full-atom values): 12447 Å² total; per-residue (Å²): 138,88,79,92,80,91,81,82,87,78,81,78,82,77,75,75,75,73,83,79,76,65,78,54,77,55,41,82,40,74,65,61,95,66,59,92,44,70,18,40,29,36,30,44,97,91,44,44,29,18,43,37,35,82,69,60,75,50,80,42,66,31,43,41,46,56,94,77,73,31,59,56,44,37,25,40,18,76,65,28,36,35,45,46,102,55,80,35,49,18,26,40,33,43,27,26,32,41,28,39,31,59,25,95,82,74,44,52,18,41,34,42,35,38,65,48,62,49,52,35,66,53,78,67,20,80,44,42,46,65,48,51,63,61,22,17,33,27,30,72,86,48,90,64,78,58,81,51,54,102,43,45,76,44,19,23,75,65,55,86,82,54,74,57,48,56,27,21,40,17,36,34,24,32,28,45,83,88,41,79,74,39,74,68,17,27,38,46,70,31,35,35,36,57,28,76,56,17,31,42,38,40,72,27,49,34,24,38,85,84,71,52,70,75,31,33,39,38,40,56,23,29,39,72,79,38,54,25,41,34,72,70

Secondary structure (DSSP, 8-state):
-------------------------PEESS--S--SS--EEEEETTEEEEE-SSSTTTT-EE-S-GGGT-S-EEEEEEEEEEESSSEEEEEEEEEEEEEEEE-TTS-EEEEEEEEEEEEESSSSGGGEEEE-PSEEEE-TTSS------S-GGGSEEP-TT-S-EEEEEEEEEEEETTEEEEEEEEEEEEEEE-EET-EEEEEEEEE-TT--EEEEEEEEEEESSSSEEEE-

pLDDT: mean 87.68, std 16.73, range [35.41, 98.62]

Radius of gyration: 20.29 Å; Cα contacts (8 Å, |Δi|>4): 601; chains: 1; bounding box: 51×46×77 Å

Nearest PDB structures (foldseek):
  5o68-assembly3_G  TM=1.671E-01  e=4.839E+00  Pseudomonas sp. UK4